Protein AF-A0A3N7D3W8-F1 (afdb_monomer_lite)

pLDDT: mean 76.61, std 12.83, range [37.31, 93.0]

Structure (mmCIF, N/CA/C/O backbone):
data_AF-A0A3N7D3W8-F1
#
_entry.id   AF-A0A3N7D3W8-F1
#
loop_
_atom_site.group_PDB
_atom_site.id
_atom_site.type_symbol
_atom_site.label_atom_id
_atom_site.label_alt_id
_atom_site.label_comp_id
_atom_site.label_asym_id
_atom_site.label_entity_id
_atom_site.label_seq_id
_atom_site.pdbx_PDB_ins_code
_atom_site.Cartn_x
_atom_site.Cartn_y
_atom_site.Cartn_z
_atom_site.occupancy
_atom_site.B_iso_or_equiv
_atom_site.auth_seq_id
_atom_site.auth_comp_id
_atom_site.auth_asym_id
_atom_site.auth_atom_id
_atom_site.pdbx_PDB_model_num
ATOM 1 N N . MET A 1 1 ? 1.273 11.275 -36.519 1.00 41.28 1 MET A N 1
ATOM 2 C CA . MET A 1 1 ? 0.412 10.306 -35.791 1.00 41.28 1 MET A CA 1
ATOM 3 C C . MET A 1 1 ? 1.036 9.900 -34.442 1.00 41.28 1 MET A C 1
ATOM 5 O O . MET A 1 1 ? 1.735 8.899 -34.369 1.00 41.28 1 MET A O 1
ATOM 9 N N . ARG A 1 2 ? 0.768 10.633 -33.349 1.00 48.41 2 ARG A N 1
ATOM 10 C CA . ARG A 1 2 ? 1.164 10.290 -31.952 1.00 48.41 2 ARG A CA 1
ATOM 11 C C . ARG A 1 2 ? 0.176 9.304 -31.261 1.00 48.41 2 ARG A C 1
ATOM 13 O O . ARG A 1 2 ? -0.071 9.344 -30.068 1.00 48.41 2 ARG A O 1
ATOM 20 N N . SER A 1 3 ? -0.477 8.423 -32.025 1.00 51.12 3 SER A N 1
ATOM 21 C CA . SER A 1 3 ? -1.934 8.192 -31.875 1.00 51.12 3 SER A CA 1
ATOM 22 C C . SER A 1 3 ? -2.441 7.101 -30.893 1.00 51.12 3 SER A C 1
ATOM 24 O O . SER A 1 3 ? -3.616 7.136 -30.526 1.00 51.12 3 SER A O 1
ATOM 26 N N . ARG A 1 4 ? -1.632 6.142 -30.409 1.00 51.59 4 ARG A N 1
ATOM 27 C CA . ARG A 1 4 ? -2.121 5.100 -29.453 1.00 51.59 4 ARG A CA 1
ATOM 28 C C . ARG A 1 4 ? -1.190 4.761 -28.289 1.00 51.59 4 ARG A C 1
ATOM 30 O O . ARG A 1 4 ? -1.675 4.395 -27.227 1.00 51.59 4 ARG A O 1
ATOM 37 N N . LYS A 1 5 ? 0.127 4.892 -28.465 1.00 50.56 5 LYS A N 1
ATOM 38 C CA . LYS A 1 5 ? 1.122 4.432 -27.478 1.00 50.56 5 LYS A CA 1
ATOM 39 C C . LYS A 1 5 ? 1.302 5.387 -26.287 1.00 50.56 5 LYS A C 1
ATOM 41 O O . LYS A 1 5 ? 1.682 4.936 -25.219 1.00 50.56 5 LYS A O 1
ATOM 46 N N . GLU A 1 6 ? 0.967 6.669 -26.446 1.00 57.44 6 GLU A N 1
ATOM 47 C CA . GLU A 1 6 ? 0.950 7.663 -25.354 1.00 57.44 6 GLU A CA 1
ATOM 48 C C . GLU A 1 6 ? -0.375 7.662 -24.568 1.00 57.44 6 GLU A C 1
ATOM 50 O O . GLU A 1 6 ? -0.424 8.150 -23.446 1.00 57.44 6 GLU A O 1
ATOM 55 N N . LYS A 1 7 ? -1.448 7.072 -25.118 1.00 68.12 7 LYS A N 1
ATOM 56 C CA . LYS A 1 7 ? -2.783 7.091 -24.496 1.00 68.12 7 LYS A CA 1
ATOM 57 C C . LYS A 1 7 ? -2.907 6.135 -23.311 1.00 68.12 7 LYS A C 1
ATOM 59 O O . LYS A 1 7 ? -3.592 6.462 -22.353 1.00 68.12 7 LYS A O 1
ATOM 64 N N . MET A 1 8 ? -2.252 4.973 -23.363 1.00 71.56 8 MET A N 1
ATOM 65 C CA . MET A 1 8 ? -2.397 3.942 -22.327 1.00 71.56 8 MET A CA 1
ATOM 66 C C . MET A 1 8 ? -1.806 4.358 -20.965 1.00 71.56 8 MET A C 1
ATOM 68 O O . MET A 1 8 ? -2.502 4.209 -19.966 1.00 71.56 8 MET A O 1
ATOM 72 N N . PRO A 1 9 ? -0.593 4.944 -20.878 1.00 71.44 9 PRO A N 1
ATOM 73 C CA . PRO A 1 9 ? -0.076 5.444 -19.601 1.00 71.44 9 PRO A CA 1
ATOM 74 C C . PRO A 1 9 ? -0.960 6.536 -18.982 1.00 71.44 9 PRO A C 1
ATOM 76 O O . PRO A 1 9 ? -1.210 6.508 -17.782 1.00 71.44 9 PRO A O 1
ATOM 79 N N . VAL A 1 10 ? -1.468 7.461 -19.807 1.00 76.69 10 VAL A N 1
ATOM 80 C CA . VAL A 1 10 ? -2.380 8.531 -19.365 1.00 76.69 10 VAL A CA 1
ATOM 81 C C . VAL A 1 10 ? -3.711 7.949 -18.887 1.00 76.69 10 VAL A C 1
ATOM 83 O O . VAL A 1 10 ? -4.226 8.364 -17.856 1.00 76.69 10 VAL A O 1
ATOM 86 N N . PHE A 1 11 ? -4.244 6.951 -19.594 1.00 79.69 11 PHE A N 1
ATOM 87 C CA . PHE A 1 11 ? -5.463 6.248 -19.199 1.00 79.69 11 PHE A CA 1
ATOM 88 C C . PHE A 1 11 ? -5.306 5.539 -17.849 1.00 79.69 11 PHE A C 1
ATOM 90 O O . PHE A 1 11 ? -6.159 5.686 -16.982 1.00 79.69 11 PHE A O 1
ATOM 97 N N . ILE A 1 12 ? -4.193 4.836 -17.630 1.00 76.44 12 ILE A N 1
ATOM 98 C CA . ILE A 1 12 ? -3.921 4.157 -16.357 1.00 76.44 12 ILE A CA 1
ATOM 99 C C . ILE A 1 12 ? -3.766 5.171 -15.221 1.00 76.44 12 ILE A C 1
ATOM 101 O O . ILE A 1 12 ? -4.349 4.980 -14.157 1.00 76.44 12 ILE A O 1
ATOM 105 N N . GLN A 1 13 ? -3.058 6.282 -15.444 1.00 78.50 13 GLN A N 1
ATOM 106 C CA . GLN A 1 13 ? -2.980 7.365 -14.458 1.00 78.50 13 GLN A CA 1
ATOM 107 C C . GLN A 1 13 ? -4.358 7.955 -14.137 1.00 78.50 13 GLN A C 1
ATOM 109 O O . GLN A 1 13 ? -4.660 8.177 -12.965 1.00 78.50 13 GLN A O 1
ATOM 114 N N . ALA A 1 14 ? -5.205 8.161 -15.150 1.00 81.81 14 ALA A N 1
ATOM 115 C CA . ALA A 1 14 ? -6.576 8.612 -14.949 1.00 81.81 14 ALA A CA 1
ATOM 116 C C . ALA A 1 14 ? -7.380 7.599 -14.121 1.00 81.81 14 ALA A C 1
ATOM 118 O O . ALA A 1 14 ? -8.048 8.001 -13.177 1.00 81.81 14 ALA A O 1
ATOM 119 N N . MET A 1 15 ? -7.248 6.295 -14.389 1.00 83.00 15 MET A N 1
ATOM 120 C CA . MET A 1 15 ? -7.901 5.248 -13.595 1.00 83.00 15 MET A CA 1
ATOM 121 C C . MET A 1 15 ? -7.431 5.228 -12.138 1.00 83.00 15 MET A C 1
ATOM 123 O O . MET A 1 15 ? -8.273 5.134 -11.249 1.00 83.00 15 MET A O 1
ATOM 127 N N . TYR A 1 16 ? -6.125 5.363 -11.873 1.00 80.12 16 TYR A N 1
ATOM 128 C CA . TYR A 1 16 ? -5.612 5.510 -10.503 1.00 80.12 16 TYR A CA 1
ATOM 129 C C . TYR A 1 16 ? -6.236 6.730 -9.822 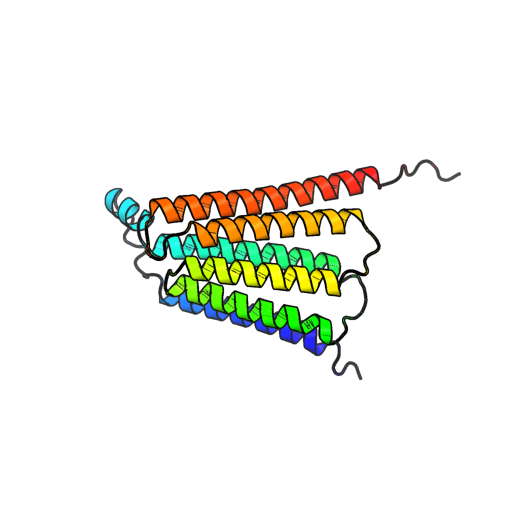1.00 80.12 16 TYR A C 1
ATOM 131 O O . TYR A 1 16 ? -6.762 6.610 -8.717 1.00 80.12 16 TYR A O 1
ATOM 139 N N . GLY A 1 17 ? -6.246 7.881 -10.501 1.00 81.31 17 GLY A N 1
ATOM 140 C CA . GLY A 1 17 ? -6.872 9.102 -9.996 1.00 81.31 17 GLY A CA 1
ATOM 141 C C . GLY A 1 17 ? -8.365 8.931 -9.705 1.00 81.31 17 GLY A C 1
ATOM 142 O O . GLY A 1 17 ? -8.836 9.370 -8.660 1.00 81.31 17 GLY A O 1
ATOM 143 N N . THR A 1 18 ? -9.102 8.243 -10.579 1.00 81.75 18 THR A N 1
ATOM 144 C CA . THR A 1 18 ? -10.531 7.961 -10.397 1.00 81.75 18 THR A CA 1
ATOM 145 C C . THR A 1 18 ? -10.786 7.003 -9.237 1.00 81.75 18 THR A C 1
ATOM 147 O O . THR A 1 18 ? -11.643 7.297 -8.410 1.00 81.75 18 THR A O 1
ATOM 150 N N . VAL A 1 19 ? -10.047 5.892 -9.133 1.00 80.12 19 VAL A N 1
ATOM 151 C CA . VAL A 1 19 ? -10.197 4.930 -8.026 1.00 80.12 19 VAL A CA 1
ATOM 152 C C . VAL A 1 19 ? -9.910 5.613 -6.696 1.00 80.12 19 VAL A C 1
ATOM 154 O O . VAL A 1 19 ? -10.710 5.494 -5.772 1.00 80.12 19 VAL A O 1
ATOM 157 N N . ILE A 1 20 ? -8.820 6.377 -6.609 1.00 79.50 20 ILE A N 1
ATOM 158 C CA . ILE A 1 20 ? -8.472 7.132 -5.403 1.00 79.50 20 ILE A CA 1
ATOM 159 C C . ILE A 1 20 ? -9.572 8.160 -5.104 1.00 79.50 20 ILE A C 1
ATOM 161 O O . ILE A 1 20 ? -10.141 8.140 -4.017 1.00 79.50 20 ILE A O 1
ATOM 165 N N . GLY A 1 21 ? -9.931 9.010 -6.069 1.00 81.06 21 GLY A N 1
ATOM 166 C CA . GLY A 1 21 ? -10.916 10.077 -5.879 1.00 81.06 21 GLY A CA 1
ATOM 167 C C . GLY A 1 21 ? -12.296 9.572 -5.449 1.00 81.06 21 GLY A C 1
ATOM 168 O O . GLY A 1 21 ? -12.856 10.078 -4.478 1.00 81.06 21 GLY A O 1
ATOM 169 N N . LEU A 1 22 ? -12.823 8.541 -6.118 1.00 76.31 22 LEU A N 1
ATOM 170 C CA . LEU A 1 22 ? -14.114 7.938 -5.767 1.00 76.31 22 LEU A CA 1
ATOM 171 C C . LEU A 1 22 ? -14.075 7.283 -4.388 1.00 76.31 22 LEU A C 1
ATOM 173 O O . LEU A 1 22 ? -15.012 7.444 -3.610 1.00 76.31 22 LEU A O 1
ATOM 177 N N . SER A 1 23 ? -12.981 6.599 -4.062 1.00 72.94 23 SER A N 1
ATOM 178 C CA . SER A 1 23 ? -12.850 5.933 -2.768 1.00 72.94 23 SER A CA 1
ATOM 179 C C . SER A 1 23 ? -12.750 6.930 -1.614 1.00 72.94 23 SER A C 1
ATOM 181 O O . SER A 1 23 ? -13.389 6.741 -0.581 1.00 72.94 23 SER A O 1
ATOM 183 N N . PHE A 1 24 ? -12.013 8.033 -1.793 1.00 76.12 24 PHE A N 1
ATOM 184 C CA . PHE A 1 24 ? -11.977 9.132 -0.822 1.00 76.12 24 PHE A CA 1
ATOM 185 C C . PHE A 1 24 ? -13.355 9.771 -0.642 1.00 76.12 24 PHE A C 1
ATOM 187 O O . PHE A 1 24 ? -13.755 10.050 0.487 1.00 76.12 24 PHE A O 1
ATOM 194 N N . PHE A 1 25 ? -14.097 9.969 -1.733 1.00 77.19 25 PHE A N 1
ATOM 195 C CA . PHE A 1 25 ? -15.447 10.522 -1.675 1.00 77.19 25 PHE A CA 1
ATOM 196 C C . PHE A 1 25 ? -16.415 9.609 -0.907 1.00 77.19 25 PHE A C 1
ATOM 198 O O . PHE A 1 25 ? -17.135 10.079 -0.026 1.00 77.19 25 PHE A O 1
ATOM 205 N N . GLN A 1 26 ? -16.403 8.299 -1.173 1.00 72.19 26 GLN A N 1
ATOM 206 C CA . GLN A 1 26 ? -17.258 7.349 -0.452 1.00 72.19 26 GLN A CA 1
ATOM 207 C C . GLN A 1 26 ? -16.882 7.227 1.031 1.00 72.19 26 GLN A C 1
ATOM 209 O O . GLN A 1 26 ? -17.766 7.193 1.892 1.00 72.19 26 GLN A O 1
ATOM 214 N N . LEU A 1 27 ? -15.584 7.233 1.350 1.00 70.06 27 LEU A N 1
ATOM 215 C CA . LEU A 1 27 ? -15.104 7.262 2.733 1.00 70.06 27 LEU A CA 1
ATOM 216 C C . LEU A 1 27 ? -15.532 8.539 3.460 1.00 70.06 27 LEU A C 1
ATOM 218 O O . LEU A 1 27 ? -15.972 8.457 4.605 1.00 70.06 27 LEU A O 1
ATOM 222 N N . ALA A 1 28 ? -15.461 9.699 2.804 1.00 72.06 28 ALA A N 1
ATOM 223 C CA . ALA A 1 28 ? -15.908 10.966 3.378 1.00 72.06 28 ALA A CA 1
ATOM 224 C C . ALA A 1 28 ? -17.413 10.957 3.692 1.00 72.06 28 ALA A C 1
ATOM 226 O O . ALA A 1 28 ? -17.804 11.368 4.779 1.00 72.06 28 ALA A O 1
ATOM 227 N N . LEU A 1 29 ? -18.247 10.413 2.799 1.00 70.06 29 LEU A N 1
ATOM 228 C CA . LEU A 1 29 ? -19.693 10.282 3.028 1.00 70.06 29 LEU A CA 1
ATOM 229 C C . LEU A 1 29 ? -20.043 9.339 4.190 1.00 70.06 29 LEU A C 1
ATOM 231 O O . LEU A 1 29 ? -21.061 9.526 4.852 1.00 70.06 29 LEU A O 1
ATOM 235 N N . LYS A 1 30 ? -19.221 8.311 4.429 1.00 65.75 30 LYS A N 1
ATOM 236 C CA . LYS A 1 30 ? -19.423 7.326 5.507 1.00 65.75 30 LYS A CA 1
ATOM 237 C C . LYS A 1 30 ? -18.742 7.708 6.824 1.00 65.75 30 LYS A C 1
ATOM 239 O O . LYS A 1 30 ? -18.981 7.050 7.839 1.00 65.75 30 LYS A O 1
ATOM 244 N N . THR A 1 31 ? -17.891 8.731 6.820 1.00 61.88 31 THR A N 1
ATOM 245 C CA . THR A 1 31 ? -17.267 9.259 8.034 1.00 61.88 31 THR A CA 1
ATOM 246 C C . THR A 1 31 ? -18.254 10.234 8.679 1.00 61.88 31 THR A C 1
ATOM 248 O O . THR A 1 31 ? -18.683 11.176 8.016 1.00 61.88 31 THR A O 1
ATOM 251 N N . PRO A 1 32 ? -18.678 10.021 9.936 1.00 56.75 32 PRO A N 1
ATOM 252 C CA . PRO A 1 32 ? -19.674 10.884 10.561 1.00 56.75 32 PRO A CA 1
ATOM 253 C C . PRO A 1 32 ? -19.181 12.338 10.611 1.00 56.75 32 PRO A C 1
ATOM 255 O O . PRO A 1 32 ? -18.096 12.615 11.112 1.00 56.75 32 PRO A O 1
ATOM 258 N N . VAL A 1 33 ? -20.011 13.261 10.110 1.00 55.72 33 VAL A N 1
ATOM 259 C CA . VAL A 1 33 ? -19.751 14.716 10.002 1.00 55.72 33 VAL A CA 1
ATOM 260 C C . VAL A 1 33 ? -19.631 15.406 11.371 1.00 55.72 33 VAL A C 1
ATOM 262 O O . VAL A 1 33 ? -19.195 16.548 11.466 1.00 55.72 33 VAL A O 1
ATOM 265 N N . GLN A 1 34 ? -19.975 14.711 12.455 1.00 54.81 34 GLN A N 1
ATOM 266 C CA . GLN A 1 34 ? -19.956 15.240 13.816 1.00 54.81 34 GLN A CA 1
ATOM 267 C C . GLN A 1 34 ? -18.527 15.295 14.389 1.00 54.81 34 GLN A C 1
ATOM 269 O O . GLN A 1 34 ? -18.186 14.586 15.334 1.00 54.81 34 GLN A O 1
ATOM 274 N N . LEU A 1 35 ? -17.686 16.163 13.822 1.00 53.50 35 LEU A N 1
ATOM 275 C CA . LEU A 1 35 ? -16.415 16.590 14.423 1.00 53.50 35 LEU A CA 1
ATOM 276 C C . LEU A 1 35 ? -16.618 17.473 15.671 1.00 53.50 35 LEU A C 1
ATOM 278 O O . LEU A 1 35 ? -15.679 17.650 16.442 1.00 53.50 35 LEU A O 1
ATOM 282 N N . ASP A 1 36 ? -17.843 17.947 15.921 1.00 48.75 36 ASP A N 1
ATOM 283 C CA . ASP A 1 36 ? -18.207 18.813 17.056 1.00 48.75 36 ASP A CA 1
ATOM 284 C C . ASP A 1 36 ? -18.164 18.131 18.442 1.00 48.75 36 ASP A C 1
ATOM 286 O O . ASP A 1 36 ? -18.521 18.738 19.449 1.00 48.75 36 ASP A O 1
ATOM 290 N N . ILE A 1 37 ? -17.731 16.870 18.544 1.00 54.56 37 ILE A N 1
ATOM 291 C CA . ILE A 1 37 ? -17.924 16.060 19.760 1.00 54.56 37 ILE A CA 1
ATOM 292 C C . ILE A 1 37 ? -16.652 15.919 20.619 1.00 54.56 37 ILE A C 1
ATOM 294 O O . ILE A 1 37 ? -16.724 15.395 21.729 1.00 54.56 37 ILE A O 1
ATOM 298 N N . ILE A 1 38 ? -15.485 16.448 20.229 1.00 59.81 38 ILE A N 1
ATOM 299 C CA . ILE A 1 38 ? -14.289 16.422 21.107 1.00 59.81 38 ILE A CA 1
ATOM 300 C C . ILE A 1 38 ? -14.321 17.588 22.115 1.00 59.81 38 ILE A C 1
ATOM 302 O O . ILE A 1 38 ? -13.427 18.424 22.166 1.00 59.81 38 ILE A O 1
ATOM 306 N N . SER A 1 39 ? -15.376 17.663 22.924 1.00 68.31 39 SER A N 1
ATOM 307 C CA . SER A 1 39 ? -15.504 18.631 24.022 1.00 68.31 39 SER A CA 1
ATOM 308 C C . SER A 1 39 ? -15.059 18.068 25.381 1.00 68.31 39 SER A C 1
ATOM 310 O O . SER A 1 39 ? -14.998 18.807 26.361 1.00 68.31 39 SER A O 1
ATOM 312 N N . SER A 1 40 ? -14.739 16.768 25.466 1.00 76.75 40 SER A N 1
ATOM 313 C CA . SER A 1 40 ? -14.362 16.091 26.713 1.00 76.75 40 SER A CA 1
ATOM 314 C C . SER A 1 40 ? -13.393 14.918 26.490 1.00 76.75 40 SER A C 1
ATOM 316 O O . SER A 1 40 ? -13.293 14.367 25.394 1.00 76.75 40 SER A O 1
ATOM 318 N N . ALA A 1 41 ? -12.708 14.481 27.553 1.00 77.31 41 ALA A N 1
ATOM 319 C CA . ALA A 1 41 ? -11.836 13.303 27.502 1.00 77.31 41 ALA A CA 1
ATOM 320 C C . ALA A 1 41 ? -12.607 12.013 27.158 1.00 77.31 41 ALA A C 1
ATOM 322 O O . ALA A 1 41 ? -12.118 11.190 26.392 1.00 77.31 41 ALA A O 1
ATOM 323 N N . ALA A 1 42 ? -13.836 11.858 27.662 1.00 78.19 42 ALA A N 1
ATOM 324 C CA . ALA A 1 42 ? -14.665 10.681 27.403 1.00 78.19 42 ALA A CA 1
ATOM 325 C C . ALA A 1 42 ? -15.077 10.574 25.926 1.00 78.19 42 ALA A C 1
ATOM 327 O O . ALA A 1 42 ? -15.028 9.494 25.335 1.00 78.19 42 ALA A O 1
ATOM 328 N N . THR A 1 43 ? -15.435 11.697 25.299 1.00 79.44 43 THR A N 1
ATOM 329 C CA . THR A 1 43 ? -15.778 11.719 23.875 1.00 79.44 43 THR A CA 1
ATOM 330 C C . THR A 1 43 ? -14.563 11.487 22.978 1.00 79.44 43 THR A C 1
ATOM 332 O O . THR A 1 43 ? -14.684 10.795 21.965 1.00 79.44 43 THR A O 1
ATOM 335 N N . LEU A 1 44 ? -13.378 11.960 23.381 1.00 78.00 44 LEU A N 1
ATOM 336 C CA . LEU A 1 44 ? -12.118 11.637 22.707 1.00 78.00 44 LEU A CA 1
ATOM 337 C C . LEU A 1 44 ? -11.798 10.135 22.776 1.00 78.00 44 LEU A C 1
ATOM 339 O O . LEU A 1 44 ? -11.482 9.529 21.755 1.00 78.00 44 LEU A O 1
ATOM 343 N N . THR A 1 45 ? -11.910 9.510 23.951 1.00 81.06 45 THR A N 1
ATOM 344 C CA . THR A 1 45 ? -11.662 8.066 24.114 1.00 81.06 45 THR A CA 1
ATOM 345 C C . THR A 1 45 ? -12.629 7.221 23.284 1.00 81.06 45 THR A C 1
ATOM 347 O O . THR A 1 45 ? -12.210 6.259 22.634 1.00 81.06 45 THR A O 1
ATOM 350 N N . ASN A 1 46 ? -13.907 7.604 23.245 1.00 80.62 46 ASN A N 1
ATOM 351 C CA . ASN A 1 46 ? -14.907 6.941 22.408 1.00 80.62 46 ASN A CA 1
ATOM 352 C C . ASN A 1 46 ? -14.583 7.075 20.915 1.00 80.62 46 ASN A C 1
ATOM 354 O O . ASN A 1 46 ? -14.748 6.120 20.161 1.00 80.62 46 ASN A O 1
ATOM 358 N N . PHE A 1 47 ? -14.070 8.228 20.478 1.00 81.12 47 PHE A N 1
ATOM 359 C CA . PHE A 1 47 ? -13.624 8.398 19.098 1.00 81.12 47 PHE A CA 1
ATOM 360 C C . PHE A 1 47 ? -12.400 7.529 18.776 1.00 81.12 47 PHE A C 1
ATOM 362 O O . PHE A 1 47 ? -12.421 6.807 17.779 1.00 81.12 47 PHE A O 1
ATOM 369 N N . LEU A 1 48 ? -11.370 7.530 19.629 1.00 82.69 48 LEU A N 1
ATOM 370 C CA . LEU A 1 48 ? -10.127 6.766 19.424 1.00 82.69 48 LEU A CA 1
ATOM 371 C C . LEU A 1 48 ? -10.334 5.243 19.401 1.00 82.69 48 LEU A C 1
ATOM 373 O O . LEU A 1 48 ? -9.531 4.516 18.820 1.00 82.69 48 LEU A O 1
ATOM 377 N N . THR A 1 49 ? -11.410 4.751 20.013 1.00 83.19 49 THR A N 1
ATOM 378 C CA . THR A 1 49 ? -11.786 3.328 19.998 1.00 83.19 49 THR A CA 1
ATOM 379 C C . THR A 1 49 ? -12.840 2.997 18.935 1.00 83.19 49 THR A C 1
ATOM 381 O O . THR A 1 49 ? -13.159 1.826 18.724 1.00 83.19 49 THR A O 1
ATOM 384 N N . SER A 1 50 ? -13.356 4.006 18.223 1.00 81.44 50 SER A N 1
ATOM 385 C CA . SER A 1 50 ? -14.391 3.839 17.202 1.00 81.44 50 SER A CA 1
ATOM 386 C C . SER A 1 50 ? -13.845 3.275 15.890 1.00 81.44 50 SER A C 1
ATOM 388 O O . SER A 1 50 ? -12.711 3.532 15.485 1.00 81.44 50 SER A O 1
ATOM 390 N N . THR A 1 51 ? -14.702 2.573 15.152 1.00 82.50 51 THR A N 1
ATOM 391 C CA . THR A 1 51 ? -14.390 2.057 13.812 1.00 82.50 51 THR A CA 1
ATOM 392 C C . THR A 1 51 ? -14.018 3.172 12.830 1.00 82.50 51 THR A C 1
ATOM 394 O O . THR A 1 51 ? -13.128 2.987 12.003 1.00 82.50 51 THR A O 1
ATOM 397 N N . SER A 1 52 ? -14.630 4.354 12.953 1.00 79.94 52 SER A N 1
ATOM 398 C CA . SER A 1 52 ? -14.342 5.533 12.124 1.00 79.94 52 SER A CA 1
ATOM 399 C C . SER A 1 52 ? -12.886 5.992 12.229 1.00 79.94 52 SER A C 1
ATOM 401 O O . SER A 1 52 ? -12.273 6.309 11.211 1.00 79.94 52 SER A O 1
ATOM 403 N N . PHE A 1 53 ? -12.305 5.970 13.432 1.00 82.94 53 PHE A N 1
ATOM 404 C CA . PHE A 1 53 ? -10.894 6.305 13.624 1.00 82.94 53 PHE A CA 1
ATOM 405 C C . PHE A 1 53 ? -9.974 5.304 12.908 1.00 82.94 53 PHE A C 1
ATOM 407 O O . PHE A 1 53 ? -9.072 5.702 12.169 1.00 82.94 53 PHE A O 1
ATOM 414 N N . PHE A 1 54 ? -10.250 4.003 13.028 1.00 84.56 54 PHE A N 1
ATOM 415 C CA . PHE A 1 54 ? -9.458 2.972 12.348 1.00 84.56 54 PHE A CA 1
ATOM 416 C C . PHE A 1 54 ? -9.604 3.001 10.824 1.00 84.56 54 PHE A C 1
ATOM 418 O O . PHE A 1 54 ? -8.619 2.762 10.126 1.00 84.56 54 PHE A O 1
ATOM 425 N N . ARG A 1 55 ? -10.777 3.364 10.287 1.00 84.62 55 ARG A N 1
ATOM 426 C CA . ARG A 1 55 ? -10.939 3.614 8.842 1.00 84.62 55 ARG A CA 1
ATOM 427 C C . ARG A 1 55 ? -9.970 4.684 8.353 1.00 84.62 55 ARG A C 1
ATOM 429 O O . ARG A 1 55 ? -9.321 4.486 7.330 1.00 84.62 55 ARG A O 1
ATOM 436 N N . LEU A 1 56 ? -9.839 5.782 9.098 1.00 83.75 56 LEU A N 1
ATOM 437 C CA . LEU A 1 56 ? -8.926 6.872 8.759 1.00 83.75 56 LEU A CA 1
ATOM 438 C C . LEU A 1 56 ? -7.458 6.436 8.845 1.00 83.75 56 LEU A C 1
ATOM 440 O O . LEU A 1 56 ? -6.680 6.724 7.938 1.00 83.75 56 LEU A O 1
ATOM 444 N N . LEU A 1 57 ? -7.080 5.685 9.880 1.00 87.94 57 LEU A N 1
ATOM 445 C CA . LEU A 1 57 ? -5.720 5.157 10.003 1.00 87.94 57 LEU A CA 1
ATOM 446 C C . LEU A 1 57 ? -5.346 4.239 8.826 1.00 87.94 57 LEU A C 1
ATOM 448 O O . LEU A 1 57 ? -4.308 4.420 8.188 1.00 87.94 57 LEU A O 1
ATOM 452 N N . PHE A 1 58 ? -6.203 3.283 8.475 1.00 87.94 58 PHE A N 1
ATOM 453 C CA . PHE A 1 58 ? -5.919 2.369 7.366 1.00 87.94 58 PHE A CA 1
ATOM 454 C C . PHE A 1 58 ? -6.071 3.020 5.978 1.00 87.94 58 PHE A C 1
ATOM 456 O O . PHE A 1 58 ? -5.420 2.596 5.017 1.00 87.94 58 PHE A O 1
ATOM 463 N N . LEU A 1 59 ? -6.841 4.106 5.867 1.00 87.25 59 LEU A N 1
ATOM 464 C CA . LEU A 1 59 ? -6.818 4.984 4.698 1.00 87.25 59 LEU A CA 1
ATOM 465 C C . LEU A 1 59 ? -5.435 5.625 4.516 1.00 87.25 59 LEU A C 1
ATOM 467 O O . LEU A 1 59 ? -4.893 5.600 3.410 1.00 87.25 59 LEU A O 1
ATOM 471 N N . VAL A 1 60 ? -4.827 6.128 5.596 1.00 87.00 60 VAL A N 1
ATOM 472 C CA . VAL A 1 60 ? -3.457 6.669 5.561 1.00 87.00 60 VAL A CA 1
ATOM 473 C C . VAL A 1 60 ? -2.452 5.593 5.136 1.00 87.00 60 VAL A C 1
ATOM 475 O O . VAL A 1 60 ? -1.601 5.868 4.290 1.00 87.00 60 VAL A O 1
ATOM 478 N N . LEU A 1 61 ? -2.577 4.355 5.634 1.00 89.00 61 LEU A N 1
ATOM 479 C CA . LEU A 1 61 ? -1.735 3.237 5.172 1.00 89.00 61 LEU A CA 1
ATOM 480 C C . LEU A 1 61 ? -1.906 2.948 3.679 1.00 89.00 61 LEU A C 1
ATOM 482 O O . LEU A 1 61 ? -0.920 2.735 2.974 1.00 89.00 61 LEU A O 1
ATOM 486 N N . THR A 1 62 ? -3.145 2.958 3.188 1.00 89.94 62 THR A N 1
ATOM 487 C CA . THR A 1 62 ? -3.440 2.737 1.766 1.00 89.94 62 THR A CA 1
ATOM 488 C C . THR A 1 62 ? -2.792 3.824 0.908 1.00 89.94 62 THR A C 1
ATOM 490 O O . THR A 1 62 ? -2.120 3.519 -0.076 1.00 89.94 62 THR A O 1
ATOM 493 N N . ALA A 1 63 ? -2.914 5.090 1.316 1.00 86.62 63 ALA A N 1
ATOM 494 C CA . ALA A 1 63 ? -2.269 6.210 0.638 1.00 86.62 63 ALA A CA 1
ATOM 495 C C . ALA A 1 63 ? -0.734 6.097 0.659 1.00 86.62 63 ALA A C 1
ATOM 497 O O . ALA A 1 63 ? -0.089 6.370 -0.353 1.00 86.62 63 ALA A O 1
ATOM 498 N N . LEU A 1 64 ? -0.150 5.645 1.775 1.00 87.56 64 LEU A N 1
ATOM 499 C CA . LEU A 1 64 ? 1.291 5.421 1.894 1.00 87.56 64 LEU A CA 1
ATOM 500 C C . LEU A 1 64 ? 1.780 4.346 0.911 1.00 87.56 64 LEU A C 1
ATOM 502 O O . LEU A 1 64 ? 2.773 4.570 0.218 1.00 87.56 64 LEU A O 1
ATOM 506 N N . LEU A 1 65 ? 1.071 3.216 0.806 1.00 87.12 65 LEU A N 1
ATOM 507 C CA . LEU A 1 65 ? 1.387 2.150 -0.153 1.00 87.12 65 LEU A CA 1
ATOM 508 C C . LEU A 1 65 ? 1.323 2.658 -1.599 1.00 87.12 65 LEU A C 1
ATOM 510 O O . LEU A 1 65 ? 2.247 2.430 -2.377 1.00 87.12 65 LEU A O 1
ATOM 514 N N . VAL A 1 66 ? 0.274 3.404 -1.953 1.00 87.69 66 VAL A N 1
ATOM 515 C CA . VAL A 1 66 ? 0.146 4.001 -3.292 1.00 87.69 66 VAL A CA 1
ATOM 516 C C . VAL A 1 66 ? 1.283 4.988 -3.572 1.00 87.69 66 VAL A C 1
ATOM 518 O O . VAL A 1 66 ? 1.884 4.937 -4.644 1.00 87.69 66 VAL A O 1
ATOM 521 N N . ALA A 1 67 ? 1.619 5.858 -2.617 1.00 84.12 67 ALA A N 1
ATOM 522 C CA . ALA A 1 67 ? 2.680 6.850 -2.780 1.00 84.12 67 ALA A CA 1
ATOM 523 C C . ALA A 1 67 ? 4.064 6.203 -2.972 1.00 84.12 67 ALA A C 1
ATOM 525 O O . ALA A 1 67 ? 4.840 6.643 -3.822 1.00 84.12 67 ALA A O 1
ATOM 526 N N . GLN A 1 68 ? 4.372 5.141 -2.221 1.00 82.44 68 GLN A N 1
ATOM 527 C CA . GLN A 1 68 ? 5.630 4.398 -2.363 1.00 82.44 68 GLN A CA 1
ATOM 528 C C . GLN A 1 68 ? 5.789 3.771 -3.753 1.00 82.44 68 GLN A C 1
ATOM 530 O O . GLN A 1 68 ? 6.895 3.767 -4.306 1.00 82.44 68 GLN A O 1
ATOM 535 N N . GLU A 1 69 ? 4.694 3.269 -4.320 1.00 81.62 69 GLU A N 1
ATOM 536 C CA . GLU A 1 69 ? 4.669 2.702 -5.668 1.00 81.62 69 GLU A CA 1
ATOM 537 C C . GLU A 1 69 ? 4.741 3.773 -6.748 1.00 81.62 69 GLU A C 1
ATOM 539 O O . GLU A 1 69 ? 5.484 3.626 -7.719 1.00 81.62 69 GLU A O 1
ATOM 544 N N . TRP A 1 70 ? 4.050 4.894 -6.553 1.00 79.56 70 TRP A N 1
ATOM 545 C CA . TRP A 1 70 ? 4.115 6.025 -7.472 1.00 79.56 70 TRP A CA 1
ATOM 546 C C . TRP A 1 70 ? 5.550 6.540 -7.634 1.00 79.56 70 TRP A C 1
ATOM 548 O O . TRP A 1 70 ? 6.037 6.698 -8.756 1.00 79.56 70 TRP A O 1
ATOM 558 N N . VAL A 1 71 ? 6.264 6.727 -6.518 1.00 75.81 71 VAL A N 1
ATOM 559 C CA . VAL A 1 71 ? 7.673 7.151 -6.524 1.00 75.81 71 VAL A CA 1
ATOM 560 C C . VAL A 1 71 ? 8.561 6.120 -7.231 1.00 75.81 71 VAL A C 1
ATOM 56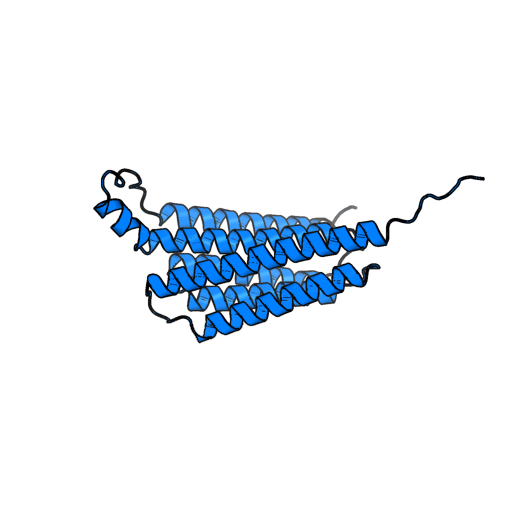2 O O . VAL A 1 71 ? 9.426 6.498 -8.023 1.00 75.81 71 VAL A O 1
ATOM 565 N N . ALA A 1 72 ? 8.344 4.822 -6.996 1.00 71.50 72 ALA A N 1
ATOM 566 C CA . ALA A 1 72 ? 9.105 3.763 -7.665 1.00 71.50 72 ALA A CA 1
ATOM 567 C C . ALA A 1 72 ? 8.857 3.738 -9.188 1.00 71.50 72 ALA A C 1
ATOM 569 O O . ALA A 1 72 ? 9.793 3.571 -9.978 1.00 71.50 72 ALA A O 1
ATOM 570 N N . GLN A 1 73 ? 7.617 3.967 -9.624 1.00 71.50 73 GLN A N 1
ATOM 571 C CA . GLN A 1 73 ? 7.267 4.065 -11.043 1.00 71.50 73 GLN A CA 1
ATOM 572 C C . GLN A 1 73 ? 7.874 5.304 -11.716 1.00 71.50 73 GLN A C 1
ATOM 574 O O . GLN A 1 73 ? 8.320 5.229 -12.860 1.00 71.50 73 GLN A O 1
ATOM 579 N N . GLU A 1 74 ? 7.919 6.455 -11.042 1.00 70.19 74 GLU A N 1
ATOM 580 C CA . GLU A 1 74 ? 8.562 7.659 -11.591 1.00 70.19 74 GLU A CA 1
ATOM 581 C C . GLU A 1 74 ? 10.070 7.487 -11.787 1.00 70.19 74 GLU A C 1
ATOM 583 O O . GLU A 1 74 ? 10.615 7.958 -12.789 1.00 70.19 74 GLU A O 1
ATOM 588 N N . GLN A 1 75 ? 10.734 6.769 -10.880 1.00 64.94 75 GLN A N 1
ATOM 589 C CA . GLN A 1 75 ? 12.157 6.452 -11.007 1.00 64.94 75 GLN A CA 1
ATOM 590 C C . GLN A 1 75 ? 12.439 5.545 -12.216 1.00 64.94 75 GLN A C 1
ATOM 592 O O . GLN A 1 75 ? 13.404 5.789 -12.940 1.00 64.94 75 GLN A O 1
ATOM 597 N N . THR A 1 76 ? 11.561 4.572 -12.482 1.00 60.22 76 THR A N 1
ATOM 598 C CA . THR A 1 76 ? 11.725 3.550 -13.538 1.00 60.22 76 THR A CA 1
ATOM 599 C C . THR A 1 76 ? 11.202 3.967 -14.922 1.00 60.22 76 THR A C 1
ATOM 601 O O . THR A 1 76 ? 11.602 3.411 -15.948 1.00 60.22 76 THR A O 1
ATOM 604 N N . LYS A 1 77 ? 10.357 5.009 -15.011 1.00 57.59 77 LYS A N 1
ATOM 605 C CA . LYS A 1 77 ? 9.832 5.570 -16.280 1.00 57.59 77 LYS A CA 1
ATOM 606 C C . LYS A 1 77 ? 10.911 6.077 -17.251 1.00 57.59 77 LYS A C 1
ATOM 608 O O . LYS A 1 77 ? 10.596 6.381 -18.402 1.00 57.59 77 LYS A O 1
ATOM 613 N N . LYS A 1 78 ? 12.176 6.160 -16.829 1.00 52.94 78 LYS A N 1
ATOM 614 C CA . LYS A 1 78 ? 13.303 6.591 -17.674 1.00 52.94 78 LYS A CA 1
ATOM 615 C C . LYS A 1 78 ? 13.780 5.513 -18.663 1.00 52.94 78 LYS A C 1
ATOM 617 O O . LYS A 1 78 ? 14.530 5.833 -19.584 1.00 52.94 78 LYS A O 1
ATOM 622 N N . SER A 1 79 ? 13.314 4.266 -18.544 1.00 50.69 79 SER A N 1
ATOM 623 C CA . SER A 1 79 ? 13.818 3.119 -19.311 1.00 50.69 79 SER A CA 1
ATOM 624 C C . SER A 1 79 ? 12.783 2.536 -20.295 1.00 50.69 79 SER A C 1
ATOM 626 O O . SER A 1 79 ? 11.963 1.708 -19.924 1.00 50.69 79 SER A O 1
ATOM 628 N N . LYS A 1 80 ? 12.883 2.939 -21.578 1.00 54.88 80 LYS A N 1
ATOM 629 C CA . LYS A 1 80 ? 12.227 2.397 -22.804 1.00 54.88 80 LYS A CA 1
ATOM 630 C C . LYS A 1 80 ? 10.698 2.145 -22.780 1.00 54.88 80 LYS A C 1
ATOM 632 O O . LYS A 1 80 ? 10.027 1.995 -21.774 1.00 54.88 80 LYS A O 1
ATOM 637 N N . ARG A 1 81 ? 10.107 2.130 -23.983 1.00 55.00 81 ARG A N 1
ATOM 638 C CA . ARG A 1 81 ? 8.651 2.013 -24.190 1.00 55.00 81 ARG A CA 1
ATOM 639 C C . ARG A 1 81 ? 8.123 0.648 -23.700 1.00 55.00 81 ARG A C 1
ATOM 641 O O . ARG A 1 81 ? 8.614 -0.364 -24.207 1.00 55.00 81 ARG A O 1
ATOM 648 N N . PRO A 1 82 ? 7.121 0.601 -22.801 1.00 61.12 82 PRO A N 1
ATOM 649 C CA . PRO A 1 82 ? 6.539 -0.655 -22.330 1.00 61.12 82 PRO A CA 1
ATOM 650 C C . PRO A 1 82 ? 5.778 -1.379 -23.453 1.00 61.12 82 PRO A C 1
ATOM 652 O O . PRO A 1 82 ? 5.159 -0.747 -24.316 1.00 61.12 82 PRO A O 1
ATOM 655 N N . TYR A 1 83 ? 5.839 -2.712 -23.450 1.00 66.56 83 TYR A N 1
ATOM 656 C CA . TYR A 1 83 ? 4.999 -3.557 -24.301 1.00 66.56 83 TYR A CA 1
ATOM 657 C C . TYR A 1 83 ? 3.600 -3.673 -23.682 1.00 66.56 83 TYR A C 1
ATOM 659 O O . TYR A 1 83 ? 3.409 -3.408 -22.501 1.00 66.56 83 TYR A O 1
ATOM 667 N N . TYR A 1 84 ? 2.604 -4.099 -24.464 1.00 68.12 84 TYR A N 1
ATOM 668 C CA . TYR A 1 84 ? 1.221 -4.214 -23.977 1.00 68.12 84 TYR A CA 1
ATOM 669 C C . TYR A 1 84 ? 1.070 -5.122 -22.741 1.00 68.12 84 TYR A C 1
ATOM 671 O O . TYR A 1 84 ? 0.237 -4.853 -21.881 1.00 68.12 84 TYR A O 1
ATOM 679 N N . TRP A 1 85 ? 1.915 -6.149 -22.615 1.00 72.44 85 TRP A N 1
ATOM 680 C CA . TRP A 1 85 ? 1.932 -7.071 -21.475 1.00 72.44 85 TRP A CA 1
ATOM 681 C C . TRP A 1 85 ? 2.305 -6.405 -20.141 1.00 72.44 85 TRP A C 1
ATOM 683 O O . TRP A 1 85 ? 1.885 -6.880 -19.090 1.00 72.44 85 TRP A O 1
ATOM 693 N N . HIS A 1 86 ? 3.013 -5.270 -20.165 1.00 74.44 86 HIS A N 1
ATOM 694 C CA . HIS A 1 86 ? 3.384 -4.509 -18.964 1.00 74.44 86 HIS A CA 1
ATOM 695 C C . HIS A 1 86 ? 2.193 -3.842 -18.267 1.00 74.44 86 HIS A C 1
ATOM 697 O O . HIS A 1 86 ? 2.323 -3.416 -17.123 1.00 74.44 86 HIS A O 1
ATOM 703 N N . TYR A 1 87 ? 1.036 -3.751 -18.930 1.00 75.44 87 TYR A N 1
ATOM 704 C CA . TYR A 1 87 ? -0.155 -3.109 -18.370 1.00 75.44 87 TYR A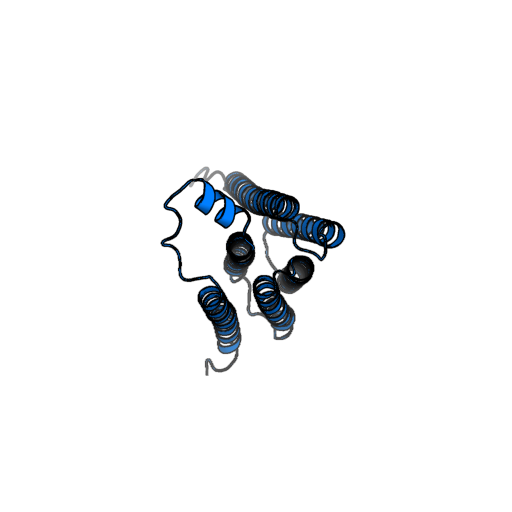 CA 1
ATOM 705 C C . TYR A 1 87 ? -1.059 -4.067 -17.585 1.00 75.44 87 TYR A C 1
ATOM 707 O O . TYR A 1 87 ? -1.811 -3.615 -16.729 1.00 75.44 87 TYR A O 1
ATOM 715 N N . ILE A 1 88 ? -0.976 -5.382 -17.818 1.00 82.75 88 ILE A N 1
ATOM 716 C CA . ILE A 1 88 ? -1.797 -6.378 -17.101 1.00 82.75 88 ILE A CA 1
ATOM 717 C C . ILE A 1 88 ? -1.584 -6.313 -15.577 1.00 82.75 88 ILE A C 1
ATOM 719 O O . ILE A 1 88 ? -2.578 -6.215 -14.856 1.00 82.75 88 ILE A O 1
ATOM 723 N N . PRO A 1 89 ? -0.338 -6.282 -15.059 1.00 85.25 89 PRO A N 1
ATOM 724 C CA . PRO A 1 89 ? -0.112 -6.169 -13.620 1.00 85.25 89 PRO A CA 1
ATOM 725 C C . PRO A 1 89 ? -0.640 -4.841 -13.063 1.00 85.25 89 PRO A C 1
ATOM 727 O O . PRO A 1 89 ? -1.106 -4.796 -11.934 1.00 85.25 89 PRO A O 1
ATOM 730 N N . GLN A 1 90 ? -0.628 -3.768 -13.862 1.00 81.69 90 GLN A N 1
ATOM 731 C CA . GLN A 1 90 ? -1.137 -2.454 -13.452 1.00 81.69 90 GLN A CA 1
ATOM 732 C C . GLN A 1 90 ? -2.668 -2.445 -13.336 1.00 81.69 90 GLN A C 1
ATOM 734 O O . GLN A 1 90 ? -3.204 -1.872 -12.392 1.00 81.69 90 GLN A O 1
ATOM 739 N N . PHE A 1 91 ? -3.384 -3.120 -14.243 1.00 85.56 91 PHE A N 1
ATOM 740 C CA . PHE A 1 91 ? -4.838 -3.282 -14.128 1.00 85.56 91 PHE A CA 1
ATOM 741 C C . PHE A 1 91 ? -5.233 -4.151 -12.930 1.00 85.56 91 PHE A C 1
ATOM 743 O O . PHE A 1 91 ? -6.184 -3.821 -12.224 1.00 85.56 91 PHE A O 1
ATOM 750 N N . LEU A 1 92 ? -4.488 -5.228 -12.666 1.00 88.62 92 LEU A N 1
ATOM 751 C CA . LEU A 1 92 ? -4.707 -6.060 -11.480 1.00 88.62 92 LEU A CA 1
ATOM 752 C C . LEU A 1 92 ? -4.394 -5.294 -10.187 1.00 88.62 92 LEU A C 1
ATOM 754 O O . LEU A 1 92 ? -5.171 -5.361 -9.240 1.00 88.62 92 LEU A O 1
ATOM 758 N N . ALA A 1 93 ? -3.326 -4.491 -10.168 1.00 88.19 93 ALA A N 1
ATOM 759 C CA . ALA A 1 93 ? -3.014 -3.613 -9.044 1.00 88.19 93 ALA A CA 1
ATOM 760 C C . ALA A 1 93 ? -4.132 -2.585 -8.802 1.00 88.19 93 ALA A C 1
ATOM 762 O O . ALA A 1 93 ? -4.544 -2.386 -7.663 1.00 88.19 93 ALA A O 1
ATOM 763 N N . LEU A 1 94 ? -4.681 -1.975 -9.858 1.00 87.12 94 LEU A N 1
ATOM 764 C CA . LEU A 1 94 ? -5.843 -1.084 -9.761 1.00 87.12 94 LEU A CA 1
ATOM 765 C C . LEU A 1 94 ? -7.073 -1.786 -9.175 1.00 87.12 94 LEU A C 1
ATOM 767 O O . LEU A 1 94 ? -7.762 -1.215 -8.328 1.00 87.12 94 LEU A O 1
ATOM 771 N N . PHE A 1 95 ? -7.330 -3.026 -9.594 1.00 89.75 95 PHE A N 1
ATOM 772 C CA . PHE A 1 95 ? -8.397 -3.839 -9.023 1.00 89.75 95 PHE A CA 1
ATOM 773 C C . PHE A 1 95 ? -8.158 -4.089 -7.528 1.00 89.75 95 PHE A C 1
ATOM 775 O O . PHE A 1 95 ? -9.020 -3.741 -6.722 1.00 89.75 95 PHE A O 1
ATOM 782 N N . CYS A 1 96 ? -6.983 -4.585 -7.131 1.00 92.69 96 CYS A N 1
ATOM 783 C CA . CYS A 1 96 ? -6.640 -4.792 -5.721 1.00 92.69 96 CYS A CA 1
ATOM 784 C C . CYS A 1 96 ? -6.767 -3.501 -4.904 1.00 92.69 96 CYS A C 1
ATOM 786 O O . CYS A 1 96 ? -7.337 -3.524 -3.817 1.00 92.69 96 CYS A O 1
ATOM 788 N N . LEU A 1 97 ? -6.322 -2.365 -5.447 1.00 91.00 97 LEU A N 1
ATOM 789 C CA . LEU A 1 97 ? -6.456 -1.065 -4.796 1.00 91.00 97 LEU A CA 1
ATOM 790 C C . LEU A 1 97 ? -7.930 -0.695 -4.569 1.00 91.00 97 LEU A C 1
ATOM 792 O O . LEU A 1 97 ? -8.289 -0.283 -3.468 1.00 91.00 97 LEU A O 1
ATOM 796 N N . SER A 1 98 ? -8.798 -0.893 -5.566 1.00 89.06 98 SER A N 1
ATOM 797 C CA . SER A 1 98 ? -10.243 -0.668 -5.396 1.00 89.06 98 SER A CA 1
ATOM 798 C C . SER A 1 98 ? -10.845 -1.558 -4.298 1.00 89.06 98 SER A C 1
ATOM 800 O O . SER A 1 98 ? -11.648 -1.092 -3.491 1.00 89.06 98 SER A O 1
ATOM 802 N N . GLN A 1 99 ? -10.398 -2.815 -4.205 1.00 90.69 99 GLN A N 1
ATOM 803 C CA . GLN A 1 99 ? -10.849 -3.751 -3.174 1.00 90.69 99 GLN A CA 1
ATOM 804 C C . GLN A 1 99 ? -10.305 -3.397 -1.782 1.00 90.69 99 GLN A C 1
ATOM 806 O O . GLN A 1 99 ? -11.010 -3.582 -0.791 1.00 90.69 99 GLN A O 1
ATOM 811 N N . MET A 1 100 ? -9.095 -2.832 -1.680 1.00 90.94 100 MET A N 1
ATOM 812 C CA . MET A 1 100 ? -8.580 -2.292 -0.415 1.00 90.94 100 MET A CA 1
ATOM 813 C C . MET A 1 100 ? -9.499 -1.191 0.113 1.00 90.94 100 MET A C 1
ATOM 815 O O . MET A 1 100 ? -9.877 -1.232 1.280 1.00 90.94 100 MET A O 1
ATOM 819 N N . PHE A 1 101 ? -9.914 -0.248 -0.736 1.00 87.62 101 PHE A N 1
ATOM 820 C CA . PHE A 1 101 ? -10.845 0.805 -0.331 1.00 87.62 101 PHE A CA 1
ATOM 821 C C . PHE A 1 101 ? -12.217 0.253 0.079 1.00 87.62 101 PHE A C 1
ATOM 823 O O . PHE A 1 101 ? -12.723 0.629 1.135 1.00 87.62 101 PHE A O 1
ATOM 830 N N . ALA A 1 102 ? -12.773 -0.706 -0.666 1.00 86.50 102 ALA A N 1
ATOM 831 C CA . ALA A 1 102 ? -14.018 -1.380 -0.284 1.00 86.50 102 ALA A CA 1
ATOM 832 C C . ALA A 1 102 ? -13.909 -2.111 1.075 1.00 86.50 102 ALA A C 1
ATOM 834 O O . ALA A 1 102 ? -14.843 -2.099 1.885 1.00 86.50 102 ALA A O 1
ATOM 835 N N . ALA A 1 103 ? -12.748 -2.707 1.367 1.00 87.00 103 ALA A N 1
ATOM 836 C CA . ALA A 1 103 ? -12.470 -3.341 2.655 1.00 87.00 103 ALA A CA 1
ATOM 837 C C . ALA A 1 103 ? -12.385 -2.326 3.811 1.00 87.00 103 ALA A C 1
ATOM 839 O O . ALA A 1 103 ? -12.765 -2.654 4.936 1.00 87.00 103 ALA A O 1
ATOM 840 N N . LEU A 1 104 ? -11.951 -1.085 3.555 1.00 86.19 104 LEU A N 1
ATOM 841 C CA . LEU A 1 104 ? -11.993 -0.009 4.557 1.00 86.19 104 LEU A CA 1
ATOM 842 C C . LEU A 1 104 ? -13.427 0.397 4.894 1.00 86.19 104 LEU A C 1
ATOM 844 O O . LEU A 1 104 ? -13.746 0.630 6.061 1.00 86.19 104 LEU A O 1
ATOM 848 N N . GLU A 1 105 ? -14.314 0.452 3.900 1.00 81.31 105 GLU A N 1
ATOM 849 C CA . GLU A 1 105 ? -15.716 0.802 4.139 1.00 81.31 105 GLU A CA 1
ATOM 850 C C . GLU A 1 105 ? -16.413 -0.210 5.051 1.00 81.31 105 GLU A C 1
ATOM 852 O O . GLU A 1 105 ? -17.092 0.162 6.014 1.00 81.31 105 GLU A O 1
ATOM 857 N N . THR A 1 106 ? -16.214 -1.495 4.763 1.00 80.19 106 THR A N 1
ATOM 858 C CA . THR A 1 106 ? -16.788 -2.615 5.524 1.00 80.19 106 THR A CA 1
ATOM 859 C C . THR A 1 106 ? -16.005 -2.936 6.799 1.00 80.19 106 THR A C 1
ATOM 861 O O . THR A 1 106 ? -16.479 -3.717 7.617 1.00 80.19 106 THR A O 1
ATOM 864 N N . LEU A 1 107 ? -14.841 -2.301 6.994 1.00 75.62 107 LEU A N 1
ATOM 865 C CA . LEU A 1 107 ? -13.897 -2.535 8.089 1.00 75.62 107 LEU A CA 1
ATOM 866 C C . LEU A 1 107 ? -13.400 -3.990 8.190 1.00 75.62 107 LEU A C 1
ATOM 868 O O . LEU A 1 107 ? -12.969 -4.439 9.251 1.00 75.62 107 LEU A O 1
ATOM 872 N N . GLN A 1 108 ? -13.433 -4.734 7.087 1.00 84.06 108 GLN A N 1
ATOM 873 C CA . GLN A 1 108 ? -12.965 -6.114 7.043 1.00 84.06 108 GLN A CA 1
ATOM 874 C C . GLN A 1 108 ? -11.460 -6.139 6.753 1.00 84.06 108 GLN A C 1
ATOM 876 O O . GLN A 1 108 ? -11.018 -6.424 5.636 1.00 84.06 108 GLN A O 1
ATOM 881 N N . LEU A 1 109 ? -10.653 -5.819 7.771 1.00 82.06 109 LEU A N 1
ATOM 882 C CA . LEU A 1 109 ? -9.200 -5.664 7.627 1.00 82.06 109 LEU A CA 1
ATOM 883 C C . LEU A 1 109 ? -8.504 -6.902 7.067 1.00 82.06 109 LEU A C 1
ATOM 885 O O . LEU A 1 109 ? -7.538 -6.766 6.324 1.00 82.06 109 LEU A O 1
ATOM 889 N N . LYS A 1 110 ? -9.002 -8.106 7.350 1.00 87.62 110 LYS A N 1
ATOM 890 C CA . LYS A 1 110 ? -8.453 -9.326 6.752 1.00 87.62 110 LYS A CA 1
ATOM 891 C C . LYS A 1 110 ? -8.444 -9.257 5.219 1.00 87.62 110 LYS A C 1
ATOM 893 O O . LYS A 1 110 ? -7.442 -9.593 4.592 1.00 87.62 110 LYS A O 1
ATOM 898 N N . TYR A 1 111 ? -9.513 -8.737 4.612 1.00 88.94 111 TYR A N 1
ATOM 899 C CA . TYR A 1 111 ? -9.556 -8.501 3.169 1.00 88.94 111 TYR A CA 1
ATOM 900 C C . TYR A 1 111 ? -8.709 -7.300 2.752 1.00 88.94 111 TYR A C 1
ATOM 902 O O . TYR A 1 111 ? -8.150 -7.316 1.660 1.00 88.94 111 TYR A O 1
ATOM 910 N N . TRP A 1 112 ? -8.545 -6.288 3.608 1.00 91.69 112 TRP A N 1
ATOM 911 C CA . TRP A 1 112 ? -7.593 -5.208 3.336 1.00 91.69 112 TRP A CA 1
ATOM 912 C C . TRP A 1 112 ? -6.168 -5.752 3.174 1.00 91.69 112 TRP A C 1
ATOM 914 O O . TRP A 1 112 ? -5.530 -5.465 2.166 1.00 91.69 112 TRP A O 1
ATOM 924 N N . TYR A 1 113 ? -5.698 -6.605 4.092 1.00 90.00 113 TYR A N 1
ATOM 925 C CA . TYR A 1 113 ? -4.368 -7.221 4.006 1.00 90.00 113 TYR A CA 1
ATOM 926 C C . TYR A 1 113 ? -4.241 -8.191 2.825 1.00 90.00 113 TYR A C 1
ATOM 928 O O . TYR A 1 113 ? -3.220 -8.167 2.140 1.00 90.00 113 TYR A O 1
ATOM 936 N N . ALA A 1 114 ? -5.280 -8.977 2.521 1.00 91.12 114 ALA A N 1
ATOM 937 C CA . ALA A 1 114 ? -5.296 -9.840 1.335 1.00 91.12 114 ALA A CA 1
ATOM 938 C C . ALA A 1 114 ? -5.143 -9.034 0.034 1.00 91.12 114 ALA A C 1
ATOM 940 O O . ALA A 1 114 ? -4.351 -9.381 -0.844 1.00 91.12 114 ALA A O 1
ATOM 941 N N . ASN A 1 115 ? -5.873 -7.923 -0.080 1.00 93.00 115 ASN A N 1
ATOM 942 C CA . ASN A 1 115 ? -5.812 -7.059 -1.252 1.00 93.00 115 ASN A CA 1
ATOM 943 C C . ASN A 1 115 ? -4.519 -6.235 -1.298 1.00 93.00 115 ASN A C 1
ATOM 945 O O . ASN A 1 115 ? -3.979 -6.037 -2.383 1.00 93.00 115 ASN A O 1
ATOM 949 N N . ALA A 1 116 ? -3.979 -5.814 -0.152 1.00 90.75 116 ALA A N 1
ATOM 950 C CA . ALA A 1 116 ? -2.666 -5.179 -0.064 1.00 90.75 116 ALA A CA 1
ATOM 951 C C . ALA A 1 116 ? -1.555 -6.136 -0.518 1.00 90.75 116 ALA A C 1
ATOM 953 O O . ALA A 1 116 ? -0.660 -5.736 -1.260 1.00 90.75 116 ALA A O 1
ATOM 954 N N . LEU A 1 117 ? -1.633 -7.412 -0.127 1.00 92.00 117 LEU A N 1
ATOM 955 C CA . LEU A 1 117 ? -0.717 -8.453 -0.587 1.00 92.00 117 LEU A CA 1
ATOM 956 C C . LEU A 1 117 ? -0.824 -8.633 -2.107 1.00 92.00 117 LEU A C 1
ATOM 958 O O . LEU A 1 117 ? 0.191 -8.581 -2.801 1.00 92.00 117 LEU A O 1
ATOM 962 N N . GLY A 1 118 ? -2.046 -8.764 -2.633 1.00 91.81 118 GLY A N 1
ATOM 963 C CA . GLY A 1 118 ? -2.296 -8.840 -4.075 1.00 91.81 118 GLY A CA 1
ATOM 964 C C . GLY A 1 118 ? -1.754 -7.626 -4.835 1.00 91.81 118 GLY A C 1
ATOM 965 O O . GLY A 1 118 ? -1.078 -7.787 -5.852 1.00 91.81 118 GLY A O 1
ATOM 966 N N . TYR A 1 119 ? -1.969 -6.419 -4.307 1.00 91.81 119 TYR A N 1
ATOM 967 C CA . TYR A 1 119 ? -1.439 -5.169 -4.853 1.00 91.81 119 TYR A CA 1
ATOM 968 C C . TYR A 1 119 ? 0.092 -5.189 -4.918 1.00 91.81 119 TYR A C 1
ATOM 970 O O . TYR A 1 119 ? 0.672 -4.946 -5.978 1.00 91.81 119 TYR A O 1
ATOM 978 N N . THR A 1 120 ? 0.756 -5.543 -3.815 1.00 90.00 120 THR A N 1
ATOM 979 C CA . THR A 1 120 ? 2.219 -5.646 -3.749 1.00 90.00 120 THR A CA 1
ATOM 980 C C . THR A 1 120 ? 2.750 -6.693 -4.728 1.00 90.00 120 THR A C 1
ATOM 982 O O . THR A 1 120 ? 3.690 -6.403 -5.464 1.00 90.00 120 THR A O 1
ATOM 985 N N . LEU A 1 121 ? 2.126 -7.872 -4.825 1.00 90.19 121 LEU A N 1
ATOM 986 C CA . LEU A 1 121 ? 2.518 -8.914 -5.783 1.00 90.19 121 LEU A CA 1
ATOM 987 C C . LEU A 1 121 ? 2.363 -8.457 -7.241 1.00 90.19 121 LEU A C 1
ATOM 989 O O . LEU A 1 121 ? 3.235 -8.731 -8.069 1.00 90.19 121 LEU A O 1
ATOM 993 N N . CYS A 1 122 ? 1.300 -7.713 -7.558 1.00 89.44 122 CYS A N 1
ATOM 994 C CA . CYS A 1 122 ? 1.119 -7.124 -8.885 1.00 89.44 122 CYS A CA 1
ATOM 995 C C . CYS A 1 122 ? 2.238 -6.128 -9.220 1.00 89.44 122 CYS A C 1
ATOM 997 O O . CYS A 1 122 ? 2.758 -6.146 -10.338 1.00 89.44 122 CYS A O 1
ATOM 999 N N . ASN A 1 123 ? 2.653 -5.302 -8.257 1.00 86.06 123 ASN A N 1
ATOM 1000 C CA . ASN A 1 123 ? 3.759 -4.360 -8.441 1.00 86.06 123 ASN A CA 1
ATOM 1001 C C . ASN A 1 123 ? 5.117 -5.062 -8.537 1.00 86.06 123 ASN A C 1
ATOM 1003 O O . ASN A 1 123 ? 5.926 -4.686 -9.381 1.00 86.06 123 ASN A O 1
ATOM 1007 N N . VAL A 1 124 ? 5.341 -6.135 -7.773 1.00 86.00 124 VAL A N 1
ATOM 1008 C CA . VAL A 1 124 ? 6.519 -7.009 -7.910 1.00 86.00 124 VAL A CA 1
ATOM 1009 C C . VAL A 1 124 ? 6.593 -7.590 -9.315 1.00 86.00 124 VAL A C 1
ATOM 1011 O O . VAL A 1 124 ? 7.625 -7.493 -9.977 1.00 86.00 124 VAL A O 1
ATOM 1014 N N . PHE A 1 125 ? 5.495 -8.164 -9.801 1.00 84.38 125 PHE A N 1
ATOM 1015 C CA . PHE A 1 125 ? 5.446 -8.750 -11.134 1.00 84.38 125 PHE A CA 1
ATOM 1016 C C . PHE A 1 125 ? 5.615 -7.683 -12.228 1.00 84.38 125 PHE A C 1
ATOM 1018 O O . PHE A 1 125 ? 6.379 -7.874 -13.177 1.00 84.38 125 PHE A O 1
ATOM 1025 N N . GLY A 1 126 ? 4.985 -6.516 -12.063 1.00 78.25 126 GLY A N 1
ATOM 1026 C CA . GLY A 1 126 ? 5.180 -5.356 -12.934 1.00 78.25 126 GLY A CA 1
ATOM 1027 C C . GLY A 1 126 ? 6.628 -4.861 -12.948 1.00 78.25 126 GLY A C 1
ATOM 1028 O O . GLY A 1 126 ? 7.157 -4.544 -14.018 1.00 78.25 126 GLY A O 1
ATOM 1029 N N . PHE A 1 127 ? 7.289 -4.857 -11.791 1.00 77.31 127 PHE A N 1
ATOM 1030 C CA . PHE A 1 127 ? 8.701 -4.528 -11.657 1.00 77.31 127 PHE A CA 1
ATOM 1031 C C . PHE A 1 127 ? 9.570 -5.547 -12.395 1.00 77.31 127 PHE A C 1
ATOM 1033 O O . PHE A 1 127 ? 10.331 -5.134 -13.263 1.00 77.31 127 PHE A O 1
ATOM 1040 N N . PHE A 1 128 ? 9.392 -6.856 -12.172 1.00 77.94 128 PHE A N 1
ATOM 1041 C CA . PHE A 1 128 ? 10.106 -7.914 -12.905 1.00 77.94 128 PHE A CA 1
ATOM 1042 C C . PHE A 1 128 ? 9.973 -7.774 -14.427 1.00 77.94 128 PHE A C 1
ATOM 1044 O O . PHE A 1 128 ? 10.971 -7.853 -15.144 1.00 77.94 128 PHE A O 1
ATOM 1051 N N . LEU A 1 129 ? 8.760 -7.524 -14.930 1.00 74.00 129 LEU A N 1
ATOM 1052 C CA . LEU A 1 129 ? 8.519 -7.349 -16.366 1.00 74.00 129 LEU A CA 1
ATOM 1053 C C . LEU A 1 129 ? 9.183 -6.083 -16.922 1.00 74.00 129 LEU A C 1
ATOM 1055 O O . LEU A 1 129 ? 9.630 -6.068 -18.074 1.00 74.00 129 LEU A O 1
ATOM 1059 N N . SER A 1 130 ? 9.233 -5.016 -16.126 1.00 66.50 130 SER A N 1
ATOM 1060 C CA . SER A 1 130 ? 9.807 -3.722 -16.515 1.00 66.50 130 SER A CA 1
ATOM 1061 C C . SER A 1 130 ? 11.324 -3.658 -16.322 1.00 66.50 130 SER A C 1
ATOM 1063 O O . SER A 1 130 ? 11.963 -2.761 -16.875 1.00 66.50 130 SER A O 1
ATOM 1065 N N . ASN A 1 131 ? 11.910 -4.599 -15.574 1.00 62.94 131 ASN A N 1
ATOM 1066 C CA . ASN A 1 131 ? 13.303 -4.549 -15.155 1.00 62.94 131 ASN A CA 1
ATOM 1067 C C . ASN A 1 131 ? 14.263 -4.831 -16.321 1.00 62.94 131 ASN A C 1
ATOM 1069 O O . ASN A 1 131 ? 14.690 -5.957 -16.577 1.00 62.94 131 ASN A O 1
ATOM 1073 N N . LYS A 1 132 ? 14.593 -3.766 -17.050 1.00 53.91 132 LYS A N 1
ATOM 1074 C CA . LYS A 1 132 ? 15.691 -3.695 -18.021 1.00 53.91 132 LYS A CA 1
ATOM 1075 C C . LYS A 1 132 ? 16.663 -2.567 -17.658 1.00 53.91 132 LYS A C 1
ATOM 1077 O O . LYS A 1 132 ? 17.222 -1.938 -18.553 1.00 53.91 132 LYS A O 1
ATOM 1082 N N . GLU A 1 133 ? 16.824 -2.272 -16.366 1.00 52.84 133 GLU A N 1
ATOM 1083 C CA . GLU A 1 133 ? 17.647 -1.148 -15.907 1.00 52.84 133 GLU A CA 1
ATOM 1084 C C . GLU A 1 133 ? 19.104 -1.515 -15.602 1.00 52.84 133 GLU A C 1
ATOM 1086 O O . GLU A 1 133 ? 19.437 -2.604 -15.136 1.00 52.84 133 GLU A O 1
ATOM 1091 N N . THR A 1 134 ? 19.969 -0.534 -15.857 1.00 52.44 134 THR A N 1
ATOM 1092 C CA . THR A 1 134 ? 21.435 -0.570 -15.813 1.00 52.44 134 THR A CA 1
ATOM 1093 C C . THR A 1 134 ? 22.018 -0.633 -14.389 1.00 52.44 134 THR A C 1
ATOM 1095 O O . THR A 1 134 ? 23.180 -1.002 -14.228 1.00 52.44 134 THR A O 1
ATOM 1098 N N . HIS A 1 135 ? 21.237 -0.308 -13.346 1.00 58.31 135 HIS A N 1
ATOM 1099 C CA . HIS A 1 135 ? 21.707 -0.176 -11.956 1.00 58.31 135 HIS A CA 1
ATOM 1100 C C . HIS A 1 135 ? 21.274 -1.357 -11.068 1.00 58.31 135 HIS A C 1
ATOM 1102 O O . HIS A 1 135 ? 20.218 -1.341 -10.435 1.00 58.31 135 HIS A O 1
ATOM 1108 N N . LYS A 1 136 ? 22.132 -2.384 -10.974 1.00 65.94 136 LYS A N 1
ATOM 1109 C CA . LYS A 1 136 ? 21.895 -3.606 -10.175 1.00 65.94 136 LYS A CA 1
ATOM 1110 C C . LYS A 1 136 ? 21.550 -3.327 -8.701 1.00 65.94 136 LYS A C 1
ATOM 1112 O O . LYS A 1 136 ? 20.726 -4.035 -8.127 1.00 65.94 136 LYS A O 1
ATOM 1117 N N . THR A 1 137 ? 22.145 -2.298 -8.101 1.00 65.56 137 THR A N 1
ATOM 1118 C CA . THR A 1 137 ? 22.022 -1.990 -6.667 1.00 65.56 137 THR A CA 1
ATOM 1119 C C . THR A 1 137 ? 20.645 -1.435 -6.298 1.00 65.56 137 THR A C 1
ATOM 1121 O O . THR A 1 137 ? 20.022 -1.912 -5.353 1.00 65.56 137 THR A O 1
ATOM 1124 N N . THR A 1 138 ? 20.119 -0.487 -7.078 1.00 68.94 138 THR A N 1
ATOM 1125 C CA . THR A 1 138 ? 18.771 0.078 -6.878 1.00 68.94 138 THR A CA 1
ATOM 1126 C C . THR A 1 138 ? 17.696 -0.995 -7.035 1.00 68.94 138 THR A C 1
ATOM 1128 O O . THR A 1 138 ? 16.747 -1.053 -6.254 1.00 68.94 138 THR A O 1
ATOM 1131 N N . ASN A 1 139 ? 17.890 -1.906 -7.992 1.00 71.19 139 ASN A N 1
ATOM 1132 C CA . ASN A 1 139 ? 16.986 -3.029 -8.210 1.00 71.19 139 ASN A CA 1
ATOM 1133 C C . ASN A 1 139 ? 16.961 -4.001 -7.029 1.00 71.19 139 ASN A C 1
ATOM 1135 O O . 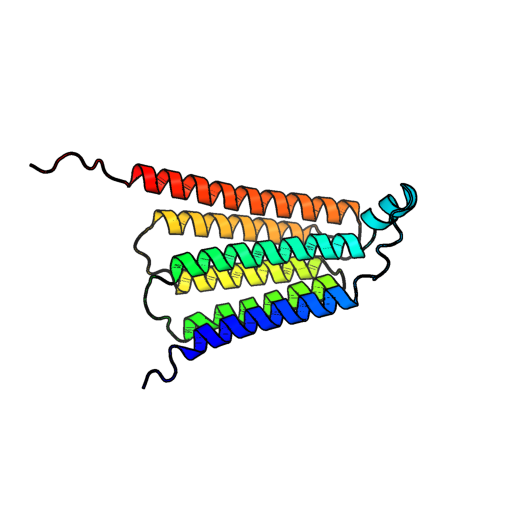ASN A 1 139 ? 15.885 -4.417 -6.604 1.00 71.19 139 ASN A O 1
ATOM 1139 N N . LEU A 1 140 ? 18.130 -4.335 -6.473 1.00 74.31 140 LEU A N 1
ATOM 1140 C CA . LEU A 1 140 ? 18.233 -5.204 -5.300 1.00 74.31 140 LEU A CA 1
ATOM 1141 C C . LEU A 1 140 ? 17.491 -4.615 -4.091 1.00 74.31 140 LEU A C 1
ATOM 1143 O O . LEU A 1 140 ? 16.759 -5.334 -3.414 1.00 74.31 140 LEU A O 1
ATOM 1147 N N . LEU A 1 141 ? 17.635 -3.309 -3.850 1.00 76.12 141 LEU A N 1
ATOM 1148 C CA . LEU A 1 141 ? 16.940 -2.620 -2.759 1.00 76.12 141 LEU A CA 1
ATOM 1149 C C . LEU A 1 141 ? 15.417 -2.643 -2.941 1.00 76.12 141 LEU A C 1
ATOM 1151 O O . LEU A 1 141 ? 14.693 -2.896 -1.978 1.00 76.12 141 LEU A O 1
ATOM 1155 N N . GLN A 1 142 ? 14.923 -2.438 -4.167 1.00 77.44 142 GLN A N 1
ATOM 1156 C CA . GLN A 1 142 ? 13.487 -2.537 -4.439 1.00 77.44 142 GLN A CA 1
ATOM 1157 C C . GLN A 1 142 ? 12.957 -3.964 -4.253 1.00 77.44 142 GLN A C 1
ATOM 1159 O O . GLN A 1 142 ? 11.900 -4.135 -3.646 1.00 77.44 142 GLN A O 1
ATOM 1164 N N . TYR A 1 143 ? 13.695 -4.991 -4.687 1.00 78.81 143 TYR A N 1
ATOM 1165 C CA . TYR A 1 143 ? 13.316 -6.386 -4.431 1.00 78.81 143 TYR A CA 1
ATOM 1166 C C . TYR A 1 143 ? 13.264 -6.709 -2.937 1.00 78.81 143 TYR A C 1
ATOM 1168 O O . TYR A 1 143 ? 12.300 -7.321 -2.481 1.00 78.81 143 TYR A O 1
ATOM 1176 N N . LEU A 1 144 ? 14.261 -6.266 -2.165 1.00 80.69 144 LEU A N 1
ATOM 1177 C CA . LEU A 1 144 ? 14.292 -6.484 -0.719 1.00 80.69 144 LEU A CA 1
ATOM 1178 C C . LEU A 1 144 ? 13.104 -5.800 -0.026 1.00 80.69 144 LEU A C 1
ATOM 1180 O O . LEU A 1 144 ? 12.450 -6.412 0.817 1.00 80.69 144 LEU A O 1
ATOM 1184 N N . ARG A 1 145 ? 12.776 -4.562 -0.427 1.00 83.38 145 ARG A N 1
ATOM 1185 C CA . ARG A 1 145 ? 11.581 -3.849 0.051 1.00 83.38 145 ARG A CA 1
ATOM 1186 C C . ARG A 1 145 ? 10.317 -4.670 -0.179 1.00 83.38 145 ARG A C 1
ATOM 1188 O O . ARG A 1 145 ? 9.544 -4.857 0.757 1.00 83.38 145 ARG A O 1
ATOM 1195 N N . TYR A 1 146 ? 10.117 -5.156 -1.402 1.00 85.56 146 TYR A N 1
ATOM 1196 C CA . TYR A 1 146 ? 8.932 -5.938 -1.735 1.00 85.56 146 TYR A CA 1
ATOM 1197 C C . TYR A 1 146 ? 8.855 -7.252 -0.960 1.00 85.56 146 TYR A C 1
ATOM 1199 O O . TYR A 1 146 ? 7.779 -7.603 -0.490 1.00 85.56 146 TYR A O 1
ATOM 1207 N N . LEU A 1 147 ? 9.977 -7.958 -0.787 1.00 86.38 147 LEU A N 1
ATOM 1208 C CA . LEU A 1 147 ? 10.011 -9.210 -0.031 1.00 86.38 147 LEU A CA 1
ATOM 1209 C C . LEU A 1 147 ? 9.563 -8.995 1.421 1.00 86.38 147 LEU A C 1
ATOM 1211 O O . LEU A 1 147 ? 8.730 -9.744 1.927 1.00 86.38 147 LEU A O 1
ATOM 1215 N N . ILE A 1 148 ? 10.068 -7.941 2.070 1.00 85.44 148 ILE A N 1
ATOM 1216 C CA . ILE A 1 148 ? 9.684 -7.612 3.448 1.00 85.44 148 ILE A CA 1
ATOM 1217 C C . ILE A 1 148 ? 8.208 -7.193 3.513 1.00 85.44 148 ILE A C 1
ATOM 1219 O O . ILE A 1 148 ? 7.496 -7.612 4.424 1.00 85.44 148 ILE A O 1
ATOM 1223 N N . GLN A 1 149 ? 7.727 -6.401 2.548 1.00 85.62 149 GLN A N 1
ATOM 1224 C CA . GLN A 1 149 ? 6.314 -6.014 2.475 1.00 85.62 149 GLN A CA 1
ATOM 1225 C C . GLN A 1 149 ? 5.393 -7.227 2.300 1.00 85.62 149 GLN A C 1
ATOM 1227 O O . GLN A 1 149 ? 4.400 -7.329 3.013 1.00 85.62 149 GLN A O 1
ATOM 1232 N N . VAL A 1 150 ? 5.726 -8.153 1.398 1.00 89.19 150 VAL A N 1
ATOM 1233 C CA . VAL A 1 150 ? 4.975 -9.400 1.184 1.00 89.19 150 VAL A CA 1
ATOM 1234 C C . VAL A 1 150 ? 4.921 -10.213 2.473 1.00 89.19 150 VAL A C 1
ATOM 1236 O O . VAL A 1 150 ? 3.830 -10.542 2.927 1.00 89.19 150 VAL A O 1
ATOM 1239 N N . PHE A 1 151 ? 6.073 -10.450 3.105 1.00 87.69 151 PHE A N 1
ATOM 1240 C CA . PHE A 1 151 ? 6.159 -11.222 4.344 1.00 87.69 151 PHE A CA 1
ATOM 1241 C C . PHE A 1 151 ? 5.323 -10.610 5.476 1.00 87.69 151 PHE A C 1
ATOM 1243 O O . PHE A 1 151 ? 4.582 -11.308 6.165 1.00 87.69 151 PHE A O 1
ATOM 1250 N N . LEU A 1 152 ? 5.395 -9.288 5.650 1.00 86.44 152 LEU A N 1
ATOM 1251 C CA . LEU A 1 152 ? 4.624 -8.589 6.673 1.00 86.44 152 LEU A CA 1
ATOM 1252 C C . LEU A 1 152 ? 3.115 -8.673 6.414 1.00 86.44 152 LEU A C 1
ATOM 1254 O O . LEU A 1 152 ? 2.348 -8.956 7.334 1.00 86.44 152 LEU A O 1
ATOM 1258 N N . LEU A 1 153 ? 2.688 -8.427 5.173 1.00 87.00 153 LEU A N 1
ATOM 1259 C CA . LEU A 1 153 ? 1.274 -8.477 4.800 1.00 87.00 153 LEU A CA 1
ATOM 1260 C C . LEU A 1 153 ? 0.709 -9.896 4.926 1.00 87.00 153 LEU A C 1
ATOM 1262 O O . LEU A 1 153 ? -0.430 -10.053 5.357 1.00 87.00 153 LEU A O 1
ATOM 1266 N N . GLU A 1 154 ? 1.510 -10.912 4.610 1.00 87.12 154 GLU A N 1
ATOM 1267 C CA . GLU A 1 154 ? 1.159 -12.322 4.773 1.00 87.12 154 GLU A CA 1
ATOM 1268 C C . GLU A 1 154 ? 0.982 -12.696 6.251 1.00 87.12 154 GLU A C 1
ATOM 1270 O O . GLU A 1 154 ? -0.065 -13.226 6.625 1.00 87.12 154 GLU A O 1
ATOM 1275 N N . ILE A 1 155 ? 1.939 -12.343 7.117 1.00 85.31 155 ILE A N 1
ATOM 1276 C CA . ILE A 1 155 ? 1.818 -12.564 8.568 1.00 85.31 155 ILE A CA 1
ATOM 1277 C C . ILE A 1 155 ? 0.544 -11.917 9.104 1.00 85.31 155 ILE A C 1
ATOM 1279 O O . ILE A 1 155 ? -0.250 -12.564 9.791 1.00 85.31 155 ILE A O 1
ATOM 1283 N N . PHE A 1 156 ? 0.320 -10.643 8.783 1.00 83.69 156 PHE A N 1
ATOM 1284 C CA . PHE A 1 156 ? -0.859 -9.943 9.273 1.00 83.69 156 PHE A CA 1
ATOM 1285 C C . PHE A 1 156 ? -2.154 -10.526 8.716 1.00 83.69 156 PHE A C 1
ATOM 1287 O O . PHE A 1 156 ? -3.122 -10.634 9.462 1.00 83.69 156 PHE A O 1
ATOM 1294 N N . PHE A 1 157 ? -2.173 -10.990 7.467 1.00 84.12 157 PHE A N 1
ATOM 1295 C CA . PHE A 1 157 ? -3.331 -11.680 6.907 1.00 84.12 157 PHE A CA 1
ATOM 1296 C C . PHE A 1 157 ? -3.733 -12.935 7.707 1.00 84.12 157 PHE A C 1
ATOM 1298 O O . PHE A 1 157 ? -4.930 -13.187 7.883 1.00 84.12 157 PHE A O 1
ATOM 1305 N N . PHE A 1 158 ? -2.764 -13.699 8.224 1.00 85.06 158 PHE A N 1
ATOM 1306 C CA . PHE A 1 158 ? -3.036 -14.896 9.029 1.00 85.06 158 PHE A CA 1
ATOM 1307 C C . PHE A 1 158 ? -3.409 -14.594 10.484 1.00 85.06 158 PHE A C 1
ATOM 1309 O O . PHE A 1 158 ? -4.259 -15.288 11.041 1.00 85.06 158 PHE A O 1
ATOM 1316 N N . ILE A 1 159 ? -2.786 -13.587 11.103 1.00 84.44 159 ILE A N 1
ATOM 1317 C CA . ILE A 1 159 ? -2.967 -13.299 12.537 1.00 84.44 159 ILE A CA 1
ATOM 1318 C C . ILE A 1 159 ? -4.168 -12.368 12.782 1.00 84.44 159 ILE A C 1
ATOM 1320 O O . ILE A 1 159 ? -4.776 -12.425 13.850 1.00 84.44 159 ILE A O 1
ATOM 1324 N N . ILE A 1 160 ? -4.547 -11.520 11.816 1.00 81.12 160 ILE A N 1
ATOM 1325 C CA . ILE A 1 160 ? -5.655 -10.575 12.003 1.00 81.12 160 ILE A CA 1
ATOM 1326 C C . ILE A 1 160 ? -6.991 -11.311 12.178 1.00 81.12 160 ILE A C 1
ATOM 1328 O O . ILE A 1 160 ? -7.383 -12.092 11.301 1.00 81.12 160 ILE A O 1
ATOM 1332 N N . PRO A 1 161 ? -7.724 -11.037 13.276 1.00 79.38 161 PRO A N 1
ATOM 1333 C CA . PRO A 1 161 ? -9.062 -11.571 13.467 1.00 79.38 161 PRO A CA 1
ATOM 1334 C C . PRO A 1 161 ? -10.000 -11.040 12.378 1.00 79.38 161 PRO A C 1
ATOM 1336 O O . PRO A 1 161 ? -9.848 -9.921 11.890 1.00 79.38 161 PRO A O 1
ATOM 1339 N N . ALA A 1 162 ? -10.984 -11.853 11.992 1.00 77.44 162 ALA A N 1
ATOM 1340 C CA . ALA A 1 162 ? -12.016 -11.419 11.050 1.00 77.44 162 ALA A CA 1
ATOM 1341 C C . ALA A 1 162 ? -12.911 -10.321 11.653 1.00 77.44 162 ALA A C 1
ATOM 1343 O O . ALA A 1 162 ? -13.387 -9.450 10.927 1.00 77.44 162 ALA A O 1
ATOM 1344 N N . ASP A 1 163 ? -13.089 -10.357 12.975 1.00 80.56 163 ASP A N 1
ATOM 1345 C CA . ASP A 1 163 ? -13.884 -9.401 13.734 1.00 80.56 163 ASP A CA 1
ATOM 1346 C C . ASP A 1 163 ? -13.059 -8.195 14.196 1.00 80.56 163 ASP A C 1
ATOM 1348 O O . ASP A 1 163 ? -11.847 -8.269 14.427 1.00 80.56 163 ASP A O 1
ATOM 1352 N N . PHE A 1 164 ? -13.743 -7.067 14.388 1.00 79.69 164 PHE A N 1
ATOM 1353 C CA . PHE A 1 164 ? -13.115 -5.840 14.859 1.00 79.69 164 PHE A CA 1
ATOM 1354 C C . PHE A 1 164 ? -12.735 -5.923 16.344 1.00 79.69 164 PHE A C 1
ATOM 1356 O O . PHE A 1 164 ? -13.596 -5.987 17.219 1.00 79.69 164 PHE A O 1
ATOM 1363 N N . ILE A 1 165 ? -11.432 -5.840 16.630 1.00 83.88 165 ILE A N 1
ATOM 1364 C CA . ILE A 1 165 ? -10.861 -5.792 17.983 1.00 83.88 165 ILE A CA 1
ATOM 1365 C C . ILE A 1 165 ? -9.862 -4.633 18.033 1.00 83.88 165 ILE A C 1
ATOM 1367 O O . ILE A 1 165 ? -8.731 -4.754 17.553 1.00 83.88 165 ILE A O 1
ATOM 1371 N N . TRP A 1 166 ? -10.273 -3.498 18.603 1.00 82.62 166 TRP A N 1
ATOM 1372 C CA . TRP A 1 166 ? -9.538 -2.230 18.511 1.00 82.62 166 TRP A CA 1
ATOM 1373 C C . TRP A 1 166 ? -8.048 -2.280 18.925 1.00 82.62 166 TRP A C 1
ATOM 1375 O O . TRP A 1 166 ? -7.240 -1.741 18.165 1.00 82.62 166 TRP A O 1
ATOM 1385 N N . PRO A 1 167 ? -7.607 -2.933 20.031 1.00 86.38 167 PRO A N 1
ATOM 1386 C CA . PRO A 1 167 ? -6.187 -2.929 20.388 1.00 86.38 167 PRO A CA 1
ATOM 1387 C C . PRO A 1 167 ? -5.370 -3.733 19.377 1.00 86.38 167 PRO A C 1
ATOM 1389 O O . PRO A 1 167 ? -4.260 -3.348 19.022 1.00 86.38 167 PRO A O 1
ATOM 1392 N N . PHE A 1 168 ? -5.951 -4.810 18.845 1.00 85.00 168 PHE A N 1
ATOM 1393 C CA . PHE A 1 168 ? -5.330 -5.609 17.802 1.00 85.00 168 PHE A CA 1
ATOM 1394 C C . PHE A 1 168 ? -5.182 -4.798 16.507 1.00 85.00 168 PHE A C 1
ATOM 1396 O O . PHE A 1 168 ? -4.126 -4.802 15.881 1.00 85.00 168 PHE A O 1
ATOM 1403 N N . HIS A 1 169 ? -6.222 -4.048 16.137 1.00 83.25 169 HIS A N 1
ATOM 1404 C CA . HIS A 1 169 ? -6.223 -3.196 14.948 1.00 83.25 169 HIS A CA 1
ATOM 1405 C C . HIS A 1 169 ? -5.210 -2.051 15.070 1.00 83.25 169 HIS A C 1
ATOM 1407 O O . HIS A 1 169 ? -4.540 -1.715 14.093 1.00 83.25 169 HIS A O 1
ATOM 1413 N N . LEU A 1 170 ? -5.049 -1.491 16.272 1.00 87.00 170 LEU A N 1
ATOM 1414 C CA . LEU A 1 170 ? -4.047 -0.466 16.555 1.00 87.00 170 LEU A CA 1
ATOM 1415 C C . LEU A 1 170 ? -2.630 -1.020 16.432 1.00 87.00 170 LEU A C 1
ATOM 1417 O O . LEU A 1 170 ? -1.800 -0.408 15.766 1.00 87.00 170 LEU A O 1
ATOM 1421 N N . ILE A 1 171 ? -2.359 -2.187 17.020 1.00 87.25 171 ILE A N 1
ATOM 1422 C CA . ILE A 1 171 ? -1.050 -2.844 16.913 1.00 87.25 171 ILE A CA 1
ATOM 1423 C C . ILE A 1 171 ? -0.738 -3.168 15.448 1.00 87.25 171 ILE A C 1
ATOM 1425 O O . ILE A 1 171 ? 0.343 -2.830 14.967 1.00 87.25 171 ILE A O 1
ATOM 1429 N N . ALA A 1 172 ? -1.692 -3.756 14.719 1.00 85.81 172 ALA A N 1
ATOM 1430 C CA . ALA A 1 172 ? -1.533 -4.074 13.303 1.00 85.81 172 ALA A CA 1
ATOM 1431 C C . ALA A 1 172 ? -1.215 -2.818 12.476 1.00 85.81 172 ALA A C 1
ATOM 1433 O O . ALA A 1 172 ? -0.260 -2.822 11.693 1.00 85.81 172 ALA A O 1
ATOM 1434 N N . PHE A 1 173 ? -1.944 -1.719 12.706 1.00 88.69 173 PHE A N 1
ATOM 1435 C CA . PHE A 1 173 ? -1.661 -0.429 12.080 1.00 88.69 173 PHE A CA 1
ATOM 1436 C C . PHE A 1 173 ? -0.250 0.073 12.412 1.00 88.69 173 PHE A C 1
ATOM 1438 O O . PHE A 1 173 ? 0.513 0.372 11.495 1.00 88.69 173 PHE A O 1
ATOM 1445 N N . LEU A 1 174 ? 0.113 0.144 13.698 1.00 90.44 174 LEU A N 1
ATOM 1446 C CA . LEU A 1 174 ? 1.390 0.702 14.153 1.00 90.44 174 LEU A CA 1
ATOM 1447 C C . LEU A 1 174 ? 2.582 -0.074 13.594 1.00 90.44 174 LEU A C 1
ATOM 1449 O O . LEU A 1 174 ? 3.525 0.535 13.090 1.00 90.44 174 LEU A O 1
ATOM 1453 N N . VAL A 1 175 ? 2.532 -1.406 13.634 1.00 86.94 175 VAL A N 1
ATOM 1454 C CA . VAL A 1 175 ? 3.612 -2.249 13.108 1.00 86.94 175 VAL A CA 1
ATOM 1455 C C . VAL A 1 175 ? 3.700 -2.126 11.587 1.00 86.94 175 VAL A C 1
ATOM 1457 O O . VAL A 1 175 ? 4.796 -1.958 11.053 1.00 86.94 175 VAL A O 1
ATOM 1460 N N . THR A 1 176 ? 2.562 -2.135 10.884 1.00 86.31 176 THR A N 1
ATOM 1461 C CA . THR A 1 176 ? 2.542 -1.960 9.422 1.00 86.31 176 THR A CA 1
ATOM 1462 C C . THR A 1 176 ? 3.116 -0.595 9.030 1.00 86.31 176 THR A C 1
ATOM 1464 O O . THR A 1 176 ? 3.997 -0.519 8.175 1.00 86.31 176 THR A O 1
ATOM 1467 N N . ALA A 1 177 ? 2.680 0.481 9.691 1.00 87.38 177 ALA A N 1
ATOM 1468 C CA . ALA A 1 177 ? 3.166 1.836 9.449 1.00 87.38 177 ALA A CA 1
ATOM 1469 C C . ALA A 1 177 ? 4.669 1.956 9.724 1.00 87.38 177 ALA A C 1
ATOM 1471 O O . ALA A 1 177 ? 5.411 2.461 8.878 1.00 87.38 177 ALA A O 1
ATOM 1472 N N . TYR A 1 178 ? 5.123 1.451 10.875 1.00 87.50 178 TYR A N 1
ATOM 1473 C CA . TYR A 1 178 ? 6.530 1.471 11.263 1.00 87.50 178 TYR A CA 1
ATOM 1474 C C . TYR A 1 178 ? 7.406 0.797 10.209 1.00 87.50 178 TYR A C 1
ATOM 1476 O O . TYR A 1 178 ? 8.368 1.401 9.737 1.00 87.50 178 TYR A O 1
ATOM 1484 N N . VAL A 1 179 ? 7.051 -0.417 9.785 1.00 84.38 179 VAL A N 1
ATOM 1485 C CA . VAL A 1 179 ? 7.855 -1.166 8.816 1.00 84.38 179 VAL A CA 1
ATOM 1486 C C . VAL A 1 179 ? 7.857 -0.484 7.447 1.00 84.38 179 VAL A C 1
ATOM 1488 O O . VAL A 1 179 ? 8.920 -0.349 6.842 1.00 84.38 179 VAL A O 1
ATOM 1491 N N . LEU A 1 180 ? 6.714 0.023 6.970 1.00 84.50 180 LEU A N 1
ATOM 1492 C CA . LEU A 1 180 ? 6.656 0.744 5.693 1.00 84.50 180 LEU A CA 1
ATOM 1493 C C . LEU A 1 180 ? 7.524 2.009 5.697 1.00 84.50 180 LEU A C 1
ATOM 1495 O O . LEU A 1 180 ? 8.250 2.252 4.728 1.00 84.50 180 LEU A O 1
ATOM 1499 N N . VAL A 1 181 ? 7.473 2.800 6.771 1.00 86.00 181 VAL A N 1
ATOM 1500 C CA . VAL A 1 181 ? 8.282 4.021 6.913 1.00 86.00 181 VAL A CA 1
ATOM 1501 C C . VAL A 1 181 ? 9.761 3.678 7.065 1.00 86.00 181 VAL A C 1
ATOM 1503 O O . VAL A 1 181 ? 10.596 4.277 6.385 1.00 86.00 181 VAL A O 1
ATOM 1506 N N . PHE A 1 182 ? 10.090 2.693 7.902 1.00 84.38 182 PHE A N 1
ATOM 1507 C CA . PHE A 1 182 ? 11.463 2.254 8.131 1.00 84.38 182 PHE A CA 1
ATOM 1508 C C . PHE A 1 182 ? 12.117 1.747 6.845 1.00 84.38 182 PHE A C 1
ATOM 1510 O O . PHE A 1 182 ? 13.214 2.189 6.507 1.00 84.38 182 PHE A O 1
ATOM 1517 N N . ILE A 1 183 ? 11.439 0.882 6.083 1.00 81.12 183 ILE A N 1
ATOM 1518 C CA . ILE A 1 183 ? 11.977 0.376 4.815 1.00 81.12 183 ILE A CA 1
ATOM 1519 C C . ILE A 1 183 ? 12.152 1.514 3.811 1.00 81.12 183 ILE A C 1
ATOM 1521 O O . ILE A 1 183 ? 13.163 1.560 3.110 1.00 81.12 183 ILE A O 1
ATOM 1525 N N . TRP A 1 184 ? 11.196 2.441 3.728 1.00 81.81 184 TRP A N 1
ATOM 1526 C CA . TRP A 1 184 ? 11.313 3.584 2.824 1.00 81.81 184 TRP A CA 1
ATOM 1527 C C . TRP A 1 184 ? 12.512 4.469 3.167 1.00 81.81 184 TRP A C 1
ATOM 1529 O O . TRP A 1 184 ? 13.289 4.825 2.275 1.00 81.81 184 TRP A O 1
ATOM 1539 N N . TRP A 1 185 ? 12.696 4.771 4.453 1.00 85.31 185 TRP A N 1
ATOM 1540 C CA . TRP A 1 185 ? 13.861 5.493 4.953 1.00 85.31 185 TRP A CA 1
ATOM 1541 C C . TRP A 1 185 ? 15.161 4.741 4.642 1.00 85.31 185 TRP A C 1
ATOM 1543 O O . TRP A 1 185 ? 16.070 5.323 4.048 1.00 85.31 185 TRP A O 1
ATOM 1553 N N . LEU A 1 186 ? 15.223 3.440 4.938 1.00 81.31 186 LEU A N 1
ATOM 1554 C CA . LEU A 1 186 ? 16.394 2.600 4.684 1.00 81.31 186 LEU A CA 1
ATOM 1555 C C . LEU A 1 186 ? 16.746 2.560 3.189 1.00 81.31 186 LEU A C 1
ATOM 1557 O O . LEU A 1 186 ? 17.904 2.748 2.823 1.00 81.31 186 LEU A O 1
ATOM 1561 N N . CYS A 1 187 ? 15.752 2.395 2.311 1.00 79.88 187 CYS A N 1
ATOM 1562 C CA . CYS A 1 187 ? 15.949 2.425 0.860 1.00 79.88 187 CYS A CA 1
ATOM 1563 C C . CYS A 1 187 ? 16.514 3.770 0.394 1.00 79.88 187 CYS A C 1
ATOM 1565 O O . CYS A 1 187 ? 17.410 3.789 -0.452 1.00 79.88 187 CYS A O 1
ATOM 1567 N N . LYS A 1 188 ? 16.025 4.891 0.943 1.00 80.38 188 LYS A N 1
ATOM 1568 C CA . LYS A 1 188 ? 16.565 6.224 0.637 1.00 80.38 188 LYS A CA 1
ATOM 1569 C C . LYS A 1 188 ? 18.010 6.373 1.100 1.00 80.38 188 LYS A C 1
ATOM 1571 O O . LYS A 1 188 ? 18.838 6.809 0.305 1.00 80.38 188 LYS A O 1
ATOM 1576 N N . VAL A 1 189 ? 18.315 6.002 2.343 1.00 82.62 189 VAL A N 1
ATOM 1577 C CA . VAL A 1 189 ? 19.672 6.098 2.906 1.00 82.62 189 VAL A CA 1
ATOM 1578 C C . VAL A 1 189 ? 20.651 5.249 2.105 1.00 82.62 189 VAL A C 1
ATOM 1580 O O . VAL A 1 189 ? 21.703 5.744 1.716 1.00 82.62 189 VAL A O 1
ATOM 1583 N N . LEU A 1 190 ? 20.295 3.999 1.802 1.00 79.50 190 LEU A N 1
ATOM 1584 C CA . LEU A 1 190 ? 21.154 3.103 1.031 1.00 79.50 190 LEU A CA 1
ATOM 1585 C C . LEU A 1 190 ? 21.349 3.605 -0.400 1.00 79.50 190 LEU A C 1
ATOM 1587 O O . LEU A 1 190 ? 22.473 3.614 -0.890 1.00 79.50 190 LEU A O 1
ATOM 1591 N N . THR A 1 191 ? 20.287 4.092 -1.048 1.00 75.50 191 THR A N 1
ATOM 1592 C CA . THR A 1 191 ? 20.389 4.686 -2.390 1.00 75.50 191 THR A CA 1
ATOM 1593 C C . THR A 1 191 ? 21.329 5.893 -2.387 1.00 75.50 191 THR A C 1
ATOM 1595 O O . THR A 1 191 ? 22.196 5.985 -3.251 1.00 75.50 191 THR A O 1
ATOM 1598 N N . LEU A 1 192 ? 21.207 6.786 -1.398 1.00 79.38 192 LEU A N 1
ATOM 1599 C CA . LEU A 1 192 ? 22.076 7.955 -1.250 1.00 79.38 192 LEU A CA 1
ATOM 1600 C C . LEU A 1 192 ? 23.529 7.551 -0.958 1.00 79.38 192 LEU A C 1
ATOM 1602 O O . LEU A 1 192 ? 24.447 8.076 -1.578 1.00 79.38 192 LEU A O 1
ATOM 1606 N N . TYR A 1 193 ? 23.742 6.580 -0.068 1.00 80.06 193 TYR A N 1
ATOM 1607 C CA . TYR A 1 193 ? 25.066 6.038 0.241 1.00 80.06 193 TYR A CA 1
ATOM 1608 C C . TYR A 1 193 ? 25.756 5.467 -1.004 1.00 80.06 193 TYR A C 1
ATOM 1610 O O . TYR A 1 193 ? 26.914 5.789 -1.267 1.00 80.06 193 TYR A O 1
ATOM 1618 N N . PHE A 1 194 ? 25.051 4.660 -1.803 1.00 71.56 194 PHE A N 1
ATOM 1619 C CA . PHE A 1 194 ? 25.614 4.096 -3.032 1.00 71.56 194 PHE A CA 1
ATOM 1620 C C . PHE A 1 194 ? 25.836 5.156 -4.111 1.00 71.56 194 PHE A C 1
ATOM 1622 O O . PHE A 1 194 ? 26.875 5.129 -4.755 1.00 71.56 194 PHE A O 1
ATOM 1629 N N . GLN A 1 195 ? 24.941 6.137 -4.258 1.00 70.88 195 GLN A N 1
ATOM 1630 C CA . GLN A 1 195 ? 25.162 7.266 -5.169 1.00 70.88 195 GLN A CA 1
ATOM 1631 C C . GLN A 1 195 ? 26.399 8.088 -4.791 1.00 70.88 195 GLN A C 1
ATOM 1633 O O . GLN A 1 195 ? 27.139 8.504 -5.675 1.00 70.88 195 GLN A O 1
ATOM 1638 N N . LEU A 1 196 ? 26.648 8.303 -3.496 1.00 71.25 196 LEU A N 1
ATOM 1639 C CA . LEU A 1 196 ? 27.843 9.001 -3.014 1.00 71.25 196 LEU A CA 1
ATOM 1640 C C . LEU A 1 196 ? 29.115 8.166 -3.191 1.00 71.25 196 LEU A C 1
ATOM 1642 O O . LEU A 1 196 ? 30.163 8.719 -3.504 1.00 71.25 196 LEU A O 1
ATOM 1646 N N . LYS A 1 197 ? 29.028 6.844 -3.012 1.00 68.19 197 LYS A N 1
ATOM 1647 C CA . LYS A 1 197 ? 30.149 5.919 -3.221 1.00 68.19 197 LYS A CA 1
ATOM 1648 C C . LYS A 1 197 ? 30.509 5.752 -4.703 1.00 68.19 197 LYS A C 1
ATOM 1650 O O . LYS A 1 197 ? 31.686 5.630 -5.024 1.00 68.19 197 LYS A O 1
ATOM 1655 N N . ASP A 1 198 ? 29.504 5.753 -5.577 1.00 59.97 198 ASP A N 1
ATOM 1656 C CA . ASP A 1 198 ? 29.654 5.625 -7.030 1.00 59.97 198 ASP A CA 1
ATOM 1657 C C . ASP A 1 198 ? 29.872 6.983 -7.725 1.00 59.97 198 ASP A C 1
ATOM 1659 O O . ASP A 1 198 ? 30.188 7.009 -8.913 1.00 59.97 198 ASP A O 1
ATOM 1663 N N . SER A 1 199 ? 29.723 8.112 -7.016 1.00 48.25 199 SER A N 1
ATOM 1664 C CA . SER A 1 199 ? 30.124 9.433 -7.510 1.00 48.25 199 SER A CA 1
ATOM 1665 C C . SER A 1 199 ? 31.652 9.486 -7.519 1.00 48.25 199 SER A C 1
ATOM 1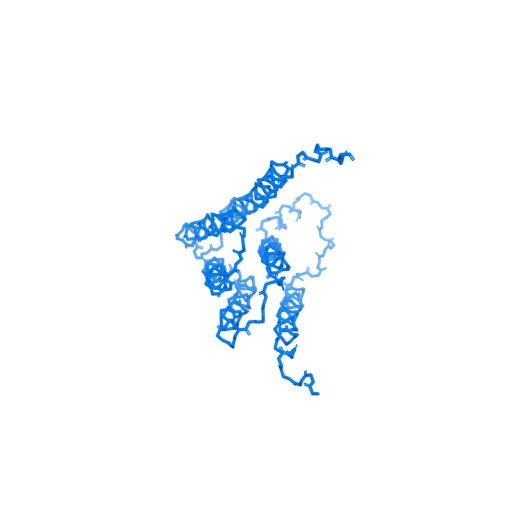667 O O . SER A 1 199 ? 32.262 9.548 -6.449 1.00 48.25 199 SER A O 1
ATOM 1669 N N . PRO A 1 200 ? 32.305 9.441 -8.693 1.00 48.72 200 PRO A N 1
ATOM 1670 C CA . PRO A 1 200 ? 33.749 9.422 -8.744 1.00 48.72 200 PRO A CA 1
ATOM 1671 C C . PRO A 1 200 ? 34.277 10.738 -8.182 1.00 48.72 200 PRO A C 1
ATOM 1673 O O . PRO A 1 200 ? 33.726 11.814 -8.428 1.00 48.72 200 PRO A O 1
ATOM 1676 N N . TYR A 1 201 ? 35.403 10.641 -7.485 1.00 43.88 201 TYR A N 1
ATOM 1677 C CA . TYR A 1 201 ? 36.474 11.611 -7.623 1.00 43.88 201 TYR A CA 1
ATOM 1678 C C . TYR A 1 201 ? 36.466 12.191 -9.053 1.00 43.88 201 TYR A C 1
ATOM 1680 O O . TYR A 1 201 ? 36.956 11.566 -9.992 1.00 43.88 201 TYR A O 1
ATOM 1688 N N . GLN A 1 202 ? 35.943 13.406 -9.224 1.00 45.47 202 GLN A N 1
ATOM 1689 C CA . GLN A 1 202 ? 36.425 14.326 -10.250 1.00 45.47 202 GLN A CA 1
ATOM 1690 C C . GLN A 1 202 ? 37.826 14.780 -9.818 1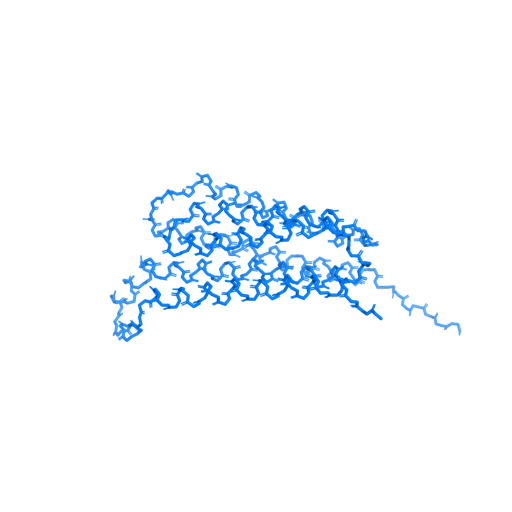.00 45.47 202 GLN A C 1
ATOM 1692 O O . GLN A 1 202 ? 38.055 15.937 -9.481 1.00 45.47 202 GLN A O 1
ATOM 1697 N N . SER A 1 203 ? 38.771 13.842 -9.759 1.00 46.94 203 SER A N 1
ATOM 1698 C CA . SER A 1 203 ? 40.186 14.168 -9.796 1.00 46.94 203 SER A CA 1
ATOM 1699 C C . SER A 1 203 ? 40.556 14.411 -11.254 1.00 46.94 203 SER A C 1
ATOM 1701 O O . SER A 1 203 ? 40.654 13.467 -12.036 1.00 46.94 203 SER A O 1
ATOM 1703 N N . SER A 1 204 ? 40.765 15.699 -11.534 1.00 39.03 204 SER A N 1
ATOM 1704 C CA . SER A 1 204 ? 41.641 16.265 -12.565 1.00 39.03 204 SER A CA 1
ATOM 1705 C C . SER A 1 204 ? 41.103 16.344 -14.001 1.00 39.03 204 SER A C 1
ATOM 1707 O O . SER A 1 204 ? 41.048 15.331 -14.697 1.00 39.03 204 SER A O 1
ATOM 1709 N N . PRO A 1 205 ? 40.860 17.557 -14.532 1.00 43.81 205 PRO A N 1
ATOM 1710 C CA . PRO A 1 205 ? 41.303 17.873 -15.876 1.00 43.81 205 PRO A CA 1
ATOM 1711 C C . PRO A 1 205 ? 42.811 18.177 -15.847 1.00 43.81 205 PRO A C 1
ATOM 1713 O O . PRO A 1 205 ? 43.297 18.923 -14.997 1.00 43.81 205 PRO A O 1
ATOM 1716 N N . SER A 1 206 ? 43.512 17.510 -16.759 1.00 37.31 206 SER A N 1
ATOM 1717 C CA . SER A 1 206 ? 44.874 17.766 -17.243 1.00 37.31 206 SER A CA 1
ATOM 1718 C C . SER A 1 206 ? 45.156 19.228 -17.569 1.00 37.31 206 SER A C 1
ATOM 1720 O O . SER A 1 206 ? 44.241 19.845 -18.165 1.00 37.31 206 SER A O 1
#

Secondary structure (DSSP, 8-state):
--TTTTHHHHHHHHHHHHHHHHHHHHHHHHS-S-GGGTTSHHHHHHHHTSHHHHHHHHHHHHHHHHHHHHHHHHHHTTS-PPPGGGGHHHHHHHHHHHHHHHHHHHT-HHHHHHHHHHHHHHHHHHHHHH---S-HHHHHHHHHHHHHHHHHHHHHHHHS-SS--HHHHHHHHHHHHHHHHHHHHHHHHHHHHHHHHHS-------

Foldseek 3Di:
DPPPLVVLVVVLVVLLVVLLVVLVVVLVVLQDPPPVQPPDPVSVVCCLQDLSVLLVLLNVVLVLLVVVLVVVCVVLVVDDRDDPVLCVLSVQLSVLSSQLSVCSSVVQVLSNLVSQLSNLVSSVVSCVSSPPDPDPQLSVLVVVLSVVSNVLSVVCNVPPDRDDDRVNSVVNSVVSVVSSVVSVVVSVVSVVVVCVVPPDPPPDDD

Radius of gyration: 20.24 Å; chains: 1; bounding box: 65×34×63 Å

Sequence (206 aa):
MRSRKEKMPVFIQAMYGTVIGLSFFQLALKTPVQLDIISSAATLTNFLTSTSFFRLLFLVLTALLVAQEWVAQEQTKKSKRPYYWHYIPQFLALFCLSQMFAALETLQLKYWYANALGYTLCNVFGFFLSNKETHKTTNLLQYLRYLIQVFLLEIFFFIIPADFIWPFHLIAFLVTAYVLVFIWWLCKVLTLYFQLKDSPYQSSPS